Protein AF-A0A6V8KF77-F1 (afdb_monomer_lite)

Radius of gyration: 22.3 Å; chains: 1; bounding box: 46×72×79 Å

Secondary structure (DSSP, 8-state):
-PPPPPP-PPPPPP---------EEETTT-BBEEEEEETTEEEEEEHHHHTT---SS---EEEGGG-SS-B---TTT--S-EEEEEEEEEEEEEEEEEEEEEE-HHHHHH-GGGPPEEEEEEEEEEEEEEEEEEEEEHHHHHHHHTT-HHHHHHHHHHTS-TTTSSTHHHHHHHHHHHHHHHHHHHHPPSS-EEP-SS-TT-B-SS-TTSPPPPPP-

pLDDT: mean 76.22, std 17.7, range [26.84, 97.31]

Organism: NCBI:txid1076126

Structure (mmCIF, N/CA/C/O backbone):
data_AF-A0A6V8KF77-F1
#
_entry.id   AF-A0A6V8KF77-F1
#
loop_
_atom_site.group_PDB
_atom_site.id
_atom_site.type_symbol
_atom_site.label_atom_id
_atom_site.label_alt_id
_atom_site.label_comp_id
_atom_site.label_asym_id
_atom_site.label_entity_id
_atom_site.label_seq_id
_atom_site.pdbx_PDB_ins_code
_atom_site.Cartn_x
_atom_site.Cartn_y
_atom_site.Cartn_z
_atom_site.occupancy
_atom_site.B_iso_or_equiv
_atom_site.auth_seq_id
_atom_site.auth_comp_id
_atom_site.auth_asym_id
_atom_site.auth_atom_id
_atom_site.pdbx_PDB_model_num
ATOM 1 N N . MET A 1 1 ? 24.034 57.741 11.293 1.00 41.84 1 MET A N 1
ATOM 2 C CA . MET A 1 1 ? 24.614 56.612 10.534 1.00 41.84 1 MET A CA 1
ATOM 3 C C . MET A 1 1 ? 23.658 55.440 10.664 1.00 41.84 1 MET A C 1
ATOM 5 O O . MET A 1 1 ? 23.626 54.792 11.700 1.00 41.84 1 MET A O 1
ATOM 9 N N . THR A 1 2 ? 22.796 55.271 9.666 1.00 40.28 2 THR A N 1
ATOM 10 C CA . THR A 1 2 ? 21.623 54.389 9.705 1.00 40.28 2 THR A CA 1
ATOM 11 C C . THR A 1 2 ? 21.943 53.127 8.912 1.00 40.28 2 THR A C 1
ATOM 13 O O . THR A 1 2 ? 22.304 53.209 7.741 1.00 40.28 2 THR A O 1
ATOM 16 N N . ARG A 1 3 ? 21.878 51.966 9.565 1.00 38.16 3 ARG A N 1
ATOM 17 C CA . ARG A 1 3 ? 22.101 50.648 8.954 1.00 38.16 3 ARG A CA 1
ATOM 18 C C . ARG A 1 3 ? 20.800 50.201 8.260 1.00 38.16 3 ARG A C 1
ATOM 20 O O . ARG A 1 3 ? 19.752 50.332 8.890 1.00 38.16 3 ARG A O 1
ATOM 27 N N . PRO A 1 4 ? 20.822 49.692 7.015 1.00 39.88 4 PRO A N 1
ATOM 28 C CA . PRO A 1 4 ? 19.607 49.235 6.352 1.00 39.88 4 PRO A CA 1
ATOM 29 C C . PRO A 1 4 ? 19.153 47.877 6.907 1.00 39.88 4 PRO A C 1
ATOM 31 O O . PRO A 1 4 ? 19.962 46.969 7.104 1.00 39.88 4 PRO A O 1
ATOM 34 N N . GLN A 1 5 ? 17.849 47.776 7.171 1.00 37.09 5 GLN A N 1
ATOM 35 C CA . GLN A 1 5 ? 17.129 46.549 7.508 1.00 37.09 5 GLN A CA 1
ATOM 36 C C . GLN A 1 5 ? 17.180 45.581 6.316 1.00 37.09 5 GLN A C 1
ATOM 38 O O . GLN A 1 5 ? 16.903 45.971 5.182 1.00 37.09 5 GLN A O 1
ATOM 43 N N . GLY A 1 6 ? 17.575 44.332 6.574 1.00 34.50 6 GLY A N 1
ATOM 44 C CA . GLY A 1 6 ? 17.477 43.239 5.606 1.00 34.50 6 GLY A CA 1
ATOM 45 C C . GLY A 1 6 ? 16.023 42.778 5.436 1.00 34.50 6 GLY A C 1
ATOM 46 O O . GLY A 1 6 ? 15.213 43.018 6.330 1.00 34.50 6 GLY A O 1
ATOM 47 N N . PRO A 1 7 ? 15.677 42.142 4.305 1.00 38.41 7 PRO A N 1
ATOM 48 C CA . PRO A 1 7 ? 14.313 41.708 4.037 1.00 38.41 7 PRO A CA 1
ATOM 49 C C . PRO A 1 7 ? 13.901 40.555 4.957 1.00 38.41 7 PRO A C 1
ATOM 51 O O . PRO A 1 7 ? 14.608 39.552 5.073 1.00 38.41 7 PRO A O 1
ATOM 54 N N . ASP A 1 8 ? 12.728 40.711 5.567 1.00 32.62 8 ASP A N 1
ATOM 55 C CA . ASP A 1 8 ? 11.995 39.671 6.279 1.00 32.62 8 ASP A CA 1
ATOM 56 C C . ASP A 1 8 ? 11.801 38.450 5.370 1.00 32.62 8 ASP A C 1
ATOM 58 O O . ASP A 1 8 ? 11.096 38.497 4.358 1.00 32.62 8 ASP A O 1
ATOM 62 N N . HIS A 1 9 ? 12.435 37.332 5.727 1.00 30.23 9 HIS A N 1
ATOM 63 C CA . HIS A 1 9 ? 12.080 36.043 5.153 1.00 30.23 9 HIS A CA 1
ATOM 64 C C . HIS A 1 9 ? 10.716 35.612 5.713 1.00 30.23 9 HIS A C 1
ATOM 66 O O . HIS A 1 9 ? 10.539 35.605 6.934 1.00 30.23 9 HIS A O 1
ATOM 72 N N . PRO A 1 10 ? 9.747 35.242 4.854 1.00 34.72 10 PRO A N 1
ATOM 73 C CA . PRO A 1 10 ? 8.435 34.809 5.302 1.00 34.72 10 PRO A CA 1
ATOM 74 C C . PRO A 1 10 ? 8.570 33.545 6.148 1.00 34.72 10 PRO A C 1
ATOM 76 O O . PRO A 1 10 ? 9.181 32.557 5.736 1.00 34.72 10 PRO A O 1
ATOM 79 N N . GLY A 1 11 ? 8.001 33.624 7.350 1.00 26.84 11 GLY A N 1
ATOM 80 C CA . GLY A 1 11 ? 7.977 32.551 8.325 1.00 26.84 11 GLY A CA 1
ATOM 81 C C . GLY A 1 11 ? 7.427 31.256 7.741 1.00 26.84 11 GLY A C 1
ATOM 82 O O . GLY A 1 11 ? 6.418 31.237 7.033 1.00 26.84 11 GLY A O 1
ATOM 83 N N . SER A 1 12 ? 8.115 30.168 8.077 1.00 33.06 12 SER A N 1
ATOM 84 C CA . SER A 1 12 ? 7.638 28.802 7.924 1.00 33.06 12 SER A CA 1
ATOM 85 C C . SER A 1 12 ? 6.207 28.682 8.445 1.00 33.06 12 SER A C 1
ATOM 87 O O . SER A 1 12 ? 5.945 28.908 9.627 1.00 33.06 12 SER A O 1
ATOM 89 N N . ALA A 1 13 ? 5.282 28.315 7.560 1.00 29.45 13 ALA A N 1
ATOM 90 C CA . ALA A 1 13 ? 3.942 27.912 7.953 1.00 29.45 13 ALA A CA 1
ATOM 91 C C . ALA A 1 13 ? 4.023 26.688 8.892 1.00 29.45 13 ALA A C 1
ATOM 93 O O . ALA A 1 13 ? 4.866 25.811 8.672 1.00 29.45 13 ALA A O 1
ATOM 94 N N . PRO A 1 14 ? 3.179 26.608 9.937 1.00 33.28 14 PRO A N 1
ATOM 95 C CA . PRO A 1 14 ? 3.180 25.475 10.849 1.00 33.28 14 PRO A CA 1
ATOM 96 C C . PRO A 1 14 ? 2.759 24.192 10.125 1.00 33.28 14 PRO A C 1
ATOM 98 O O . PRO A 1 14 ? 1.935 24.219 9.208 1.00 33.28 14 PRO A O 1
ATOM 101 N N . ALA A 1 15 ? 3.349 23.079 10.570 1.00 36.56 15 ALA A N 1
ATOM 102 C CA . ALA A 1 15 ? 3.094 21.718 10.119 1.00 36.56 15 ALA A CA 1
ATOM 103 C C . ALA A 1 15 ? 1.594 21.470 9.886 1.00 36.56 15 ALA A C 1
ATOM 105 O O . ALA A 1 15 ? 0.771 21.598 10.796 1.00 36.56 15 ALA A O 1
ATOM 106 N N . GLY A 1 16 ? 1.251 21.164 8.633 1.00 30.45 16 GLY A N 1
ATOM 107 C CA . GLY A 1 16 ? -0.113 20.876 8.215 1.00 30.45 16 GLY A CA 1
ATOM 108 C C . GLY A 1 16 ? -0.696 19.707 9.004 1.00 30.45 16 GLY A C 1
ATOM 109 O O . GLY A 1 16 ? -0.001 18.739 9.305 1.00 30.45 16 GLY A O 1
ATOM 110 N N . ARG A 1 17 ? -1.988 19.813 9.332 1.00 28.58 17 ARG A N 1
ATOM 111 C CA . ARG A 1 17 ? -2.790 18.713 9.881 1.00 28.58 17 ARG A CA 1
ATOM 112 C C . ARG A 1 17 ? -2.524 17.413 9.108 1.00 28.58 17 ARG A C 1
ATOM 114 O O . ARG A 1 17 ? -2.462 17.481 7.878 1.00 28.58 17 ARG A O 1
ATOM 121 N N . PRO A 1 18 ? -2.486 16.254 9.788 1.00 33.53 18 PRO A N 1
ATOM 122 C CA . PRO A 1 18 ? -2.440 14.964 9.115 1.00 33.53 18 PRO A CA 1
ATOM 123 C C . PRO A 1 18 ? -3.644 14.864 8.177 1.00 33.53 18 PRO A C 1
ATOM 125 O O . PRO A 1 18 ? -4.796 14.874 8.621 1.00 33.53 18 PRO A O 1
ATOM 128 N N . SER A 1 19 ? -3.404 14.874 6.862 1.00 35.97 19 SER A N 1
ATOM 129 C CA . SER A 1 19 ? -4.486 14.688 5.903 1.00 35.97 19 SER A CA 1
ATOM 130 C C . SER A 1 19 ? -4.884 13.219 5.972 1.00 35.97 19 SER A C 1
ATOM 132 O O . SER A 1 19 ? -4.047 12.365 5.659 1.00 35.97 19 SER A O 1
ATOM 134 N N . PRO A 1 20 ? -6.120 12.873 6.372 1.00 42.62 20 PRO A N 1
ATOM 135 C CA . PRO A 1 20 ? -6.551 11.494 6.267 1.00 42.62 20 PRO A CA 1
ATOM 136 C C . PRO A 1 20 ? -6.410 11.095 4.801 1.00 42.62 20 PRO A C 1
ATOM 138 O O . PRO A 1 20 ? -6.901 11.797 3.915 1.00 42.62 20 PRO A O 1
ATOM 141 N N . LYS A 1 21 ? -5.721 9.978 4.546 1.00 55.66 21 LYS A N 1
ATOM 142 C CA . LYS A 1 21 ? -5.768 9.289 3.257 1.00 55.66 21 LYS A CA 1
ATOM 143 C C . LYS A 1 21 ? -7.246 9.213 2.886 1.00 55.66 21 LYS A C 1
ATOM 145 O O . LYS A 1 21 ? -7.998 8.489 3.538 1.00 55.66 21 LYS A O 1
ATOM 150 N N . ILE A 1 22 ? -7.691 9.992 1.899 1.00 55.53 22 ILE A N 1
ATOM 151 C CA . ILE A 1 22 ? -9.006 9.761 1.310 1.00 55.53 22 ILE A CA 1
ATOM 152 C C . ILE A 1 22 ? -8.830 8.446 0.564 1.00 55.53 22 ILE A C 1
ATOM 154 O O . ILE A 1 22 ? -8.313 8.407 -0.553 1.00 55.53 22 ILE A O 1
ATOM 158 N N . VAL A 1 23 ? -9.134 7.346 1.253 1.00 73.44 23 VAL A N 1
ATOM 159 C CA . VAL A 1 23 ? -9.066 6.015 0.671 1.00 73.44 23 VAL A CA 1
ATOM 160 C C . VAL A 1 23 ? -10.250 5.932 -0.276 1.00 73.44 23 VAL A C 1
ATOM 162 O O . VAL A 1 23 ? -11.400 5.826 0.149 1.00 73.44 23 VAL A O 1
ATOM 165 N N . PHE A 1 24 ? -9.964 6.067 -1.567 1.00 86.75 24 PHE A N 1
ATOM 166 C CA . PHE A 1 24 ? -10.953 5.814 -2.596 1.00 86.75 24 PHE A CA 1
ATOM 167 C C . PHE A 1 24 ? -11.067 4.310 -2.802 1.00 86.75 24 PHE A C 1
ATOM 169 O O . PHE A 1 24 ? -10.063 3.611 -2.935 1.00 86.75 24 PHE A O 1
ATOM 176 N N . PHE A 1 25 ? -12.296 3.832 -2.862 1.00 89.69 25 PHE A N 1
ATOM 177 C CA . PHE A 1 25 ? -12.641 2.462 -3.190 1.00 89.69 25 PHE A CA 1
ATOM 178 C C . PHE A 1 25 ? -13.324 2.410 -4.546 1.00 89.69 25 PHE A C 1
ATOM 180 O O . PHE A 1 25 ? -13.873 3.399 -5.027 1.00 89.69 25 PHE A O 1
ATOM 187 N N . CYS A 1 26 ? -13.284 1.254 -5.193 1.00 92.56 26 CYS A N 1
ATOM 188 C CA . CYS A 1 26 ? -14.025 1.051 -6.421 1.00 92.56 26 CYS A CA 1
ATOM 189 C C . CYS A 1 26 ? -15.479 0.712 -6.109 1.00 92.56 26 CYS A C 1
ATOM 191 O O . CYS A 1 26 ? -15.733 -0.310 -5.483 1.00 92.56 26 CYS A O 1
ATOM 193 N N . ARG A 1 27 ? -16.434 1.494 -6.616 1.00 94.88 27 ARG A N 1
ATOM 194 C CA . ARG A 1 27 ? -17.872 1.233 -6.442 1.00 94.88 27 ARG A CA 1
ATOM 195 C C . ARG A 1 27 ? -18.287 -0.178 -6.880 1.00 94.88 27 ARG A C 1
ATOM 197 O O . ARG A 1 27 ? -19.194 -0.748 -6.293 1.00 94.88 27 ARG A O 1
ATOM 204 N N . THR A 1 28 ? -17.630 -0.740 -7.897 1.00 93.56 28 THR A N 1
ATOM 205 C CA . THR A 1 28 ? -18.000 -2.042 -8.474 1.00 93.56 28 THR A CA 1
ATOM 206 C C . THR A 1 28 ? -17.507 -3.229 -7.646 1.00 93.56 28 THR A C 1
ATOM 208 O O . THR A 1 28 ? -18.301 -4.084 -7.278 1.00 93.56 28 THR A O 1
ATOM 211 N N . CYS A 1 29 ? -16.204 -3.312 -7.353 1.00 91.06 29 CYS A N 1
ATOM 212 C CA . CYS A 1 29 ? -15.624 -4.465 -6.641 1.00 91.06 29 CYS A CA 1
ATOM 213 C C . CYS A 1 29 ? -15.302 -4.198 -5.173 1.00 91.06 29 CYS A C 1
ATOM 215 O O . CYS A 1 29 ? -14.801 -5.083 -4.484 1.00 91.06 29 CYS A O 1
ATOM 217 N N . ARG A 1 30 ? -15.552 -2.974 -4.708 1.00 90.62 30 ARG A N 1
ATOM 218 C CA . ARG A 1 30 ? -15.355 -2.528 -3.330 1.00 90.62 30 ARG A CA 1
ATOM 219 C C . ARG A 1 30 ? -13.930 -2.611 -2.811 1.00 90.62 30 ARG A C 1
ATOM 221 O O . ARG A 1 30 ? -13.725 -2.523 -1.611 1.00 90.62 30 ARG A O 1
ATOM 228 N N . ARG A 1 31 ? -12.939 -2.745 -3.694 1.00 87.31 31 ARG A N 1
ATOM 229 C CA . ARG A 1 31 ? -11.514 -2.759 -3.335 1.00 87.31 31 ARG A CA 1
ATOM 230 C C . ARG A 1 31 ? -10.922 -1.360 -3.311 1.00 87.31 31 ARG A C 1
ATOM 232 O O . ARG A 1 31 ? -11.332 -0.502 -4.098 1.00 87.31 31 ARG A O 1
ATOM 239 N N . ALA A 1 32 ? -9.928 -1.157 -2.453 1.00 84.56 32 ALA A N 1
ATOM 240 C CA . ALA A 1 32 ? -9.158 0.079 -2.411 1.00 84.56 32 ALA A CA 1
ATOM 241 C C . ALA A 1 32 ? -8.492 0.365 -3.770 1.00 84.56 32 ALA A C 1
ATOM 243 O O . ALA A 1 32 ? -7.980 -0.531 -4.451 1.00 84.56 32 ALA A O 1
ATOM 244 N N . LEU A 1 33 ? -8.504 1.633 -4.169 1.00 85.75 33 LEU A N 1
ATOM 245 C CA . LEU A 1 33 ? -7.897 2.114 -5.399 1.00 85.75 33 LEU A CA 1
ATOM 246 C C . LEU A 1 33 ? -6.594 2.846 -5.102 1.00 85.75 33 LEU A C 1
ATOM 248 O O . LEU A 1 33 ? -6.495 3.654 -4.181 1.00 85.75 33 LEU A O 1
ATOM 252 N N . THR A 1 34 ? -5.602 2.610 -5.951 1.00 79.69 34 THR A N 1
ATOM 253 C CA . THR A 1 34 ? -4.326 3.313 -5.896 1.00 79.69 34 THR A CA 1
ATOM 254 C C . THR A 1 34 ? -4.382 4.545 -6.807 1.00 79.69 34 THR A C 1
ATOM 256 O O . THR A 1 34 ? -4.656 4.404 -8.010 1.00 79.69 34 THR A O 1
ATOM 259 N N . PRO A 1 35 ? -4.126 5.756 -6.278 1.00 78.38 35 PRO A N 1
ATOM 260 C CA . PRO A 1 35 ? -3.985 6.946 -7.102 1.00 78.38 35 PRO A CA 1
ATOM 261 C C . PRO A 1 35 ? -2.709 6.858 -7.948 1.00 78.38 35 PRO A C 1
ATOM 263 O O . PRO A 1 35 ? -1.663 6.401 -7.493 1.00 78.38 35 PRO A O 1
ATOM 266 N N . HIS A 1 36 ? -2.781 7.313 -9.193 1.00 73.06 36 HIS A N 1
ATOM 267 C CA . HIS A 1 36 ? -1.634 7.447 -10.086 1.00 73.06 36 HIS A CA 1
ATOM 268 C C . HIS A 1 36 ? -1.843 8.639 -11.026 1.00 73.06 36 HIS A C 1
ATOM 270 O O . HIS A 1 36 ? -2.976 9.028 -11.308 1.00 73.06 36 HIS A O 1
ATOM 276 N N . LEU A 1 37 ? -0.756 9.223 -11.531 1.00 68.44 37 LEU A N 1
ATOM 277 C CA . LEU A 1 37 ? -0.842 10.236 -12.583 1.00 68.44 37 LEU A CA 1
ATOM 278 C C . LEU A 1 37 ? -0.887 9.562 -13.952 1.00 68.44 37 LEU A C 1
ATOM 280 O O . LEU A 1 37 ? -0.017 8.764 -14.297 1.00 68.44 37 LEU A O 1
ATOM 284 N N . HIS A 1 38 ? -1.876 9.931 -14.757 1.00 69.69 38 HIS A N 1
ATOM 285 C CA . HIS A 1 38 ? -1.971 9.554 -16.159 1.00 69.69 38 HIS A CA 1
ATOM 286 C C . HIS A 1 38 ? -2.126 10.816 -17.007 1.00 69.69 38 HIS A C 1
ATOM 288 O O . HIS A 1 38 ? -3.124 11.526 -16.892 1.00 69.69 38 HIS A O 1
ATOM 294 N N . LYS A 1 39 ? -1.130 11.112 -17.856 1.00 76.25 39 LYS A N 1
ATOM 295 C CA . LYS A 1 39 ? -1.105 12.312 -18.720 1.00 76.25 39 LYS A CA 1
ATOM 296 C C . LYS A 1 39 ? -1.357 13.617 -17.938 1.00 76.25 39 LYS A C 1
ATOM 298 O O . LYS A 1 39 ? -2.176 14.440 -18.336 1.00 76.25 39 LYS A O 1
ATOM 303 N N . GLY A 1 40 ? -0.702 13.763 -16.783 1.00 71.56 40 GLY A N 1
ATOM 304 C CA . GLY A 1 40 ? -0.830 14.938 -15.910 1.00 71.56 40 GLY A CA 1
ATOM 305 C C . GLY A 1 40 ? -2.139 15.026 -15.115 1.00 71.56 40 GLY A C 1
ATOM 306 O O . GLY A 1 40 ? -2.354 16.014 -14.424 1.00 71.56 40 GLY A O 1
ATOM 307 N N . ARG A 1 41 ? -3.015 14.015 -15.186 1.00 75.25 41 ARG A N 1
ATOM 308 C CA . ARG A 1 41 ? -4.277 13.969 -14.433 1.00 75.25 41 ARG A CA 1
ATOM 309 C C . ARG A 1 41 ? -4.242 12.873 -13.378 1.00 75.25 41 ARG A C 1
ATOM 311 O O . ARG A 1 41 ? -3.728 11.785 -13.639 1.00 75.25 41 ARG A O 1
ATOM 318 N N . LEU A 1 42 ? -4.813 13.152 -12.206 1.00 77.50 42 LEU A N 1
ATOM 319 C CA . LEU A 1 42 ? -5.031 12.144 -11.172 1.00 77.5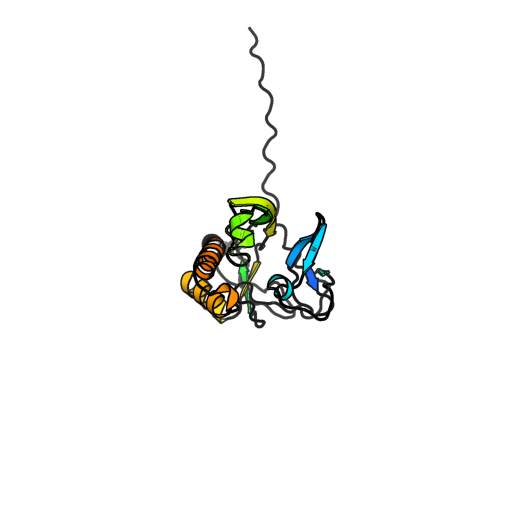0 42 LEU A CA 1
ATOM 320 C C . LEU A 1 42 ? -6.045 11.111 -11.679 1.00 77.50 42 LEU A C 1
ATOM 322 O O . LEU A 1 42 ? -7.140 11.459 -12.118 1.00 77.50 42 LEU A O 1
ATOM 326 N N . ALA A 1 43 ? -5.662 9.843 -11.634 1.00 83.31 43 ALA A N 1
ATOM 327 C CA . ALA A 1 43 ? -6.480 8.705 -12.013 1.00 83.31 43 ALA A CA 1
ATOM 328 C C . ALA A 1 43 ? -6.354 7.602 -10.955 1.00 83.31 43 ALA A C 1
ATOM 330 O O . ALA A 1 43 ? -5.410 7.569 -10.168 1.00 83.31 43 ALA A O 1
ATOM 331 N N . TYR A 1 44 ? -7.294 6.663 -10.958 1.00 85.94 44 TYR A N 1
ATOM 332 C CA . TYR A 1 44 ? -7.366 5.584 -9.975 1.00 85.94 44 TYR A CA 1
ATOM 333 C C . TYR A 1 44 ? -7.334 4.234 -10.683 1.00 85.94 44 TYR A C 1
ATOM 335 O O . TYR A 1 44 ? -7.972 4.076 -11.725 1.00 85.94 44 TYR A O 1
ATOM 343 N N . ARG A 1 45 ? -6.578 3.277 -10.142 1.00 86.25 45 ARG A N 1
ATOM 344 C CA . ARG A 1 45 ? -6.496 1.897 -10.648 1.00 86.25 45 ARG A CA 1
ATOM 345 C C . ARG A 1 45 ? -6.513 0.901 -9.506 1.00 86.25 45 ARG A C 1
ATOM 347 O O . ARG A 1 45 ? -6.130 1.230 -8.386 1.00 86.25 45 ARG A O 1
ATOM 354 N N . HIS A 1 46 ? -6.919 -0.326 -9.803 1.00 84.88 46 HIS A N 1
ATOM 355 C CA . HIS A 1 46 ? -6.795 -1.416 -8.846 1.00 84.88 46 HIS A CA 1
ATOM 356 C C . HIS A 1 46 ? -5.323 -1.803 -8.688 1.00 84.88 46 HIS A C 1
ATOM 358 O O . HIS A 1 46 ? -4.563 -1.816 -9.663 1.00 84.88 46 HIS A O 1
ATOM 364 N N . ALA A 1 47 ? -4.925 -2.203 -7.480 1.00 78.62 47 ALA A N 1
ATOM 365 C CA . ALA A 1 47 ? -3.563 -2.664 -7.216 1.00 78.62 47 ALA A CA 1
ATOM 366 C C . ALA A 1 47 ? -3.148 -3.810 -8.163 1.00 78.62 47 ALA A C 1
ATOM 368 O O . ALA A 1 47 ? -2.025 -3.840 -8.667 1.00 78.62 47 ALA A O 1
ATOM 369 N N . VAL A 1 48 ? -4.073 -4.722 -8.493 1.00 77.19 48 VAL A N 1
ATOM 370 C CA . VAL A 1 48 ? -3.830 -5.808 -9.459 1.00 77.19 48 VAL A CA 1
ATOM 371 C C . VAL A 1 48 ? -3.498 -5.304 -10.869 1.00 77.19 48 VAL A C 1
ATOM 373 O O . VAL A 1 48 ? -2.625 -5.869 -11.526 1.00 77.19 48 VAL A O 1
ATOM 376 N N . GLU A 1 49 ? -4.109 -4.209 -11.320 1.00 79.69 49 GLU A N 1
ATOM 377 C CA . GLU A 1 49 ? -3.825 -3.618 -12.629 1.00 79.69 49 GLU A CA 1
ATOM 378 C C . GLU A 1 49 ? -2.441 -2.963 -12.675 1.00 79.69 49 GLU A C 1
ATOM 380 O O . GLU A 1 49 ? -1.734 -3.061 -13.679 1.00 79.69 49 GLU A O 1
ATOM 385 N N . LEU A 1 50 ? -2.026 -2.319 -11.579 1.00 71.50 50 LEU A N 1
ATOM 386 C CA . LEU A 1 50 ? -0.667 -1.783 -11.434 1.00 71.50 50 LEU A CA 1
ATOM 387 C C . LEU A 1 50 ? 0.377 -2.900 -11.408 1.00 71.50 50 LEU A C 1
ATOM 389 O O . LEU A 1 50 ? 1.478 -2.747 -11.935 1.00 71.50 50 LEU A O 1
ATOM 393 N N . ARG A 1 51 ? -0.000 -4.060 -10.870 1.00 68.44 51 ARG A N 1
ATOM 394 C CA . ARG A 1 51 ? 0.798 -5.283 -10.915 1.00 68.44 51 ARG A CA 1
ATOM 395 C C . ARG A 1 51 ? 0.767 -5.975 -12.272 1.00 68.44 51 ARG A C 1
ATOM 397 O O . ARG A 1 51 ? 1.391 -7.024 -12.378 1.00 68.44 51 ARG A O 1
ATOM 404 N N . GLY A 1 52 ? 0.101 -5.427 -13.291 1.00 68.62 52 GLY A N 1
ATOM 405 C CA . GLY A 1 52 ? 0.036 -5.969 -14.651 1.00 68.62 52 GLY A CA 1
ATOM 406 C C . GLY A 1 52 ? -0.935 -7.137 -14.828 1.00 68.62 52 GLY A C 1
ATOM 407 O O . GLY A 1 52 ? -0.739 -7.930 -15.746 1.00 68.62 52 GLY A O 1
ATOM 408 N N . GLY A 1 53 ? -1.903 -7.288 -13.924 1.00 75.19 53 GLY A N 1
ATOM 409 C CA . GLY A 1 53 ? -3.098 -8.096 -14.150 1.00 75.19 53 GLY A CA 1
ATOM 410 C C . GLY A 1 53 ? -4.210 -7.278 -14.809 1.00 75.19 53 GLY A C 1
ATOM 411 O O . GLY A 1 53 ? -4.018 -6.114 -15.166 1.00 75.19 53 GLY A O 1
ATOM 412 N N . THR A 1 54 ? -5.380 -7.891 -14.949 1.00 85.12 54 THR A N 1
ATOM 413 C CA . THR A 1 54 ? -6.581 -7.264 -15.510 1.00 85.12 54 THR A CA 1
ATOM 414 C C . THR A 1 54 ? -7.737 -7.336 -14.522 1.00 85.12 54 THR A C 1
ATOM 416 O O . THR A 1 54 ? -7.796 -8.227 -13.676 1.00 85.12 54 THR A O 1
ATOM 419 N N . VAL A 1 55 ? -8.650 -6.379 -14.642 1.00 87.81 55 VAL A N 1
ATOM 420 C CA . VAL A 1 55 ? -9.953 -6.363 -13.972 1.00 87.81 55 VAL A CA 1
ATOM 421 C C . VAL A 1 55 ? -10.998 -6.193 -15.071 1.00 87.81 55 VAL A C 1
ATOM 423 O O . VAL A 1 55 ? -10.735 -5.535 -16.077 1.00 87.81 55 VAL A O 1
ATOM 426 N N . ASP A 1 56 ? -12.148 -6.829 -14.912 1.00 92.56 56 ASP A N 1
ATOM 427 C CA . ASP A 1 56 ? -13.259 -6.859 -15.872 1.00 92.56 56 ASP A CA 1
ATOM 428 C C . ASP A 1 56 ? -14.102 -5.574 -15.881 1.00 92.56 56 ASP A C 1
ATOM 430 O O . ASP A 1 56 ? -14.998 -5.411 -16.707 1.00 92.56 56 ASP A O 1
ATOM 434 N N . HIS A 1 57 ? -13.787 -4.625 -15.004 1.00 91.81 57 HIS A N 1
ATOM 435 C CA . HIS A 1 57 ? -14.443 -3.332 -14.934 1.00 91.81 57 HIS A CA 1
ATOM 436 C C . HIS A 1 57 ? -13.437 -2.190 -14.779 1.00 91.81 57 HIS A C 1
ATOM 438 O O . HIS A 1 57 ? -12.310 -2.338 -14.300 1.00 91.81 57 HIS A O 1
ATOM 444 N N . ARG A 1 58 ? -13.885 -0.990 -15.150 1.00 91.88 58 ARG A N 1
ATOM 445 C CA . ARG A 1 58 ? -13.145 0.250 -14.910 1.00 91.88 58 ARG A CA 1
ATOM 446 C C . ARG A 1 58 ? -13.180 0.609 -13.421 1.00 91.88 58 ARG A C 1
ATOM 448 O O . ARG A 1 58 ? -14.164 0.341 -12.734 1.00 91.88 58 ARG A O 1
ATOM 455 N N . ALA A 1 59 ? -12.127 1.256 -12.928 1.00 92.50 59 ALA A N 1
ATOM 456 C CA . ALA A 1 59 ? -12.134 1.863 -11.602 1.00 92.50 59 ALA A CA 1
ATOM 457 C C . ALA A 1 59 ? -13.160 3.011 -11.525 1.00 92.50 59 ALA A C 1
ATOM 459 O O . ALA A 1 59 ? -13.091 3.964 -12.306 1.00 92.50 59 ALA A O 1
ATOM 460 N N . LEU A 1 60 ? -14.088 2.919 -10.570 1.00 94.00 60 LEU A N 1
ATOM 461 C CA . LEU A 1 60 ? -15.084 3.944 -10.250 1.00 94.00 60 LEU A CA 1
ATOM 462 C C . LEU A 1 60 ? -14.846 4.427 -8.810 1.00 94.00 60 LEU A C 1
ATOM 464 O O . LEU A 1 60 ? -15.384 3.815 -7.888 1.00 94.00 60 LEU A O 1
ATOM 468 N N . PRO A 1 61 ? -13.991 5.445 -8.599 1.00 92.12 61 PRO A N 1
ATOM 469 C CA . PRO A 1 61 ? -13.587 5.865 -7.263 1.00 92.12 61 PRO A CA 1
ATOM 470 C C . PRO A 1 61 ? -14.754 6.476 -6.484 1.00 92.12 61 PRO A C 1
ATOM 472 O O . PRO A 1 61 ? -15.414 7.393 -6.967 1.00 92.12 61 PRO A O 1
ATOM 475 N N . VAL A 1 62 ? -14.962 5.991 -5.264 1.00 92.50 62 VAL A N 1
ATOM 476 C CA . VAL A 1 62 ? -15.862 6.552 -4.250 1.00 92.50 62 VAL A CA 1
ATOM 477 C C . VAL A 1 62 ? -15.137 6.659 -2.908 1.00 92.50 62 VAL A C 1
ATOM 479 O O . VAL A 1 62 ? -14.260 5.834 -2.640 1.00 92.50 62 VAL A O 1
ATOM 482 N N . PRO A 1 63 ? -15.451 7.649 -2.060 1.00 88.50 63 PRO A N 1
ATOM 483 C CA . PRO A 1 63 ? -14.961 7.679 -0.685 1.00 88.50 63 PRO A CA 1
ATOM 484 C C . PRO A 1 63 ? -15.377 6.422 0.091 1.00 88.50 63 PRO A C 1
ATOM 486 O O . PRO A 1 63 ? -16.465 5.895 -0.120 1.00 88.50 63 PRO A O 1
ATOM 489 N N . VAL A 1 64 ? -14.547 5.976 1.041 1.00 83.56 64 VAL A N 1
ATOM 490 C CA . VAL A 1 64 ? -14.872 4.830 1.919 1.00 83.56 64 VAL A CA 1
ATOM 491 C C . VAL A 1 64 ? -16.187 5.002 2.690 1.00 83.56 64 VAL A C 1
ATOM 493 O O . VAL A 1 64 ? -16.858 4.024 2.977 1.00 83.56 64 VAL A O 1
ATOM 496 N N . ALA A 1 65 ? -16.588 6.239 2.993 1.00 83.19 65 ALA A N 1
ATOM 497 C CA . ALA A 1 65 ? -17.849 6.520 3.681 1.00 83.19 65 ALA A CA 1
ATOM 498 C C . ALA A 1 65 ? -19.096 6.226 2.823 1.00 83.19 65 ALA A C 1
ATOM 500 O O . ALA A 1 65 ? -20.196 6.161 3.357 1.00 83.19 65 ALA A O 1
ATOM 501 N N . GLU A 1 66 ? -18.933 6.070 1.506 1.00 88.69 66 GLU A N 1
ATOM 502 C CA . GLU A 1 66 ? -20.013 5.789 0.552 1.00 88.69 66 GLU A CA 1
ATOM 503 C C . GLU A 1 66 ? -20.020 4.325 0.082 1.00 88.69 66 GLU A C 1
ATOM 505 O O . GLU A 1 66 ? -20.696 4.003 -0.898 1.00 88.69 66 GLU A O 1
ATOM 510 N N . ILE A 1 67 ? -19.225 3.446 0.706 1.00 86.69 67 ILE A N 1
ATOM 511 C CA . ILE A 1 67 ? -19.123 2.048 0.295 1.00 86.69 67 ILE A CA 1
ATOM 512 C C . ILE A 1 67 ? -19.529 1.096 1.412 1.00 86.69 67 ILE A C 1
ATOM 514 O O . ILE A 1 67 ? -18.979 1.125 2.511 1.00 86.69 67 ILE A O 1
ATOM 518 N N . ASP A 1 68 ? -20.467 0.214 1.092 1.00 84.81 68 ASP A N 1
ATOM 519 C CA . ASP A 1 68 ? -20.910 -0.828 2.007 1.00 84.81 68 ASP A CA 1
ATOM 520 C C . ASP A 1 68 ? -19.938 -2.011 1.972 1.00 84.81 68 ASP A C 1
ATOM 522 O O . ASP A 1 68 ? -19.656 -2.559 0.901 1.00 84.81 68 ASP A O 1
ATOM 526 N N . ASP A 1 69 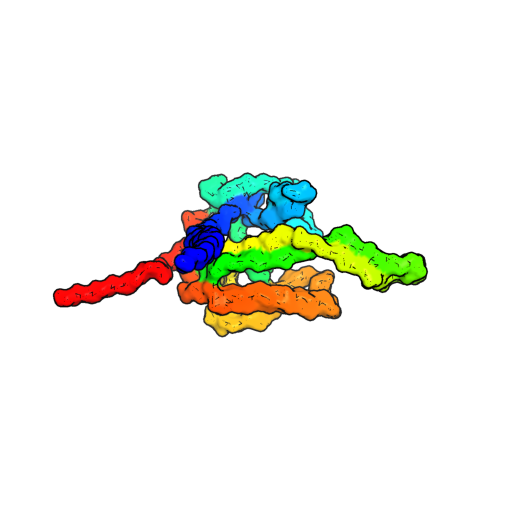? -19.451 -2.428 3.143 1.00 81.06 69 ASP A N 1
ATOM 527 C CA . ASP A 1 69 ? -18.531 -3.566 3.316 1.00 81.06 69 ASP A CA 1
ATOM 528 C C . ASP A 1 69 ? -17.298 -3.482 2.369 1.00 81.06 69 ASP A C 1
ATOM 530 O O . ASP A 1 69 ? -17.145 -4.255 1.414 1.00 81.06 69 ASP A O 1
ATOM 534 N N . PRO A 1 70 ? -16.423 -2.474 2.572 1.00 84.81 70 PRO A N 1
ATOM 535 C CA . PRO A 1 70 ? -15.186 -2.312 1.809 1.00 84.81 70 PRO A CA 1
ATOM 536 C C . PRO A 1 70 ? -14.267 -3.534 1.915 1.00 84.81 70 PRO A C 1
ATOM 538 O O . PRO A 1 70 ? -13.962 -4.033 2.996 1.00 84.81 70 PRO A O 1
ATOM 541 N N . VAL A 1 71 ? -13.724 -3.950 0.772 1.00 84.19 71 VAL A N 1
ATOM 542 C CA . VAL A 1 71 ? -12.731 -5.020 0.674 1.00 84.19 71 VAL A CA 1
ATOM 543 C C . VAL A 1 71 ? -11.337 -4.426 0.824 1.00 84.19 71 VAL A C 1
ATOM 545 O O . VAL A 1 71 ? -10.805 -3.777 -0.084 1.00 84.19 71 VAL A O 1
ATOM 548 N N . PHE A 1 72 ? -10.732 -4.681 1.976 1.00 82.19 72 PHE A N 1
ATOM 549 C CA . PHE A 1 72 ? -9.346 -4.335 2.251 1.00 82.19 72 PHE A CA 1
ATOM 550 C C . PHE A 1 72 ? -8.401 -5.456 1.819 1.00 82.19 72 PHE A C 1
ATOM 552 O O . PHE A 1 72 ? -8.696 -6.643 1.934 1.00 82.19 72 PHE A O 1
ATOM 559 N N . GLU A 1 73 ? -7.244 -5.058 1.301 1.00 85.56 73 GLU A N 1
ATOM 560 C CA . GLU A 1 73 ? -6.129 -5.953 1.015 1.00 85.56 73 GLU A CA 1
ATOM 561 C C . GLU A 1 73 ? -4.968 -5.567 1.924 1.00 85.56 73 GLU A C 1
ATOM 563 O O . GLU A 1 73 ? -4.789 -4.399 2.266 1.00 85.56 73 GLU A O 1
ATOM 568 N N . CYS A 1 74 ? -4.166 -6.552 2.312 1.00 87.31 74 CYS A N 1
ATOM 569 C CA . CYS A 1 74 ? -2.989 -6.314 3.129 1.00 87.31 74 CYS A CA 1
ATOM 570 C C . CYS A 1 74 ? -2.016 -5.421 2.350 1.00 87.31 74 CYS A C 1
ATOM 572 O O . CYS A 1 74 ? -1.577 -5.793 1.259 1.00 87.31 74 CYS A O 1
ATOM 574 N N . ASP A 1 75 ? -1.626 -4.280 2.916 1.00 86.12 75 ASP A N 1
ATOM 575 C CA . ASP A 1 75 ? -0.705 -3.331 2.275 1.00 86.12 75 ASP A CA 1
ATOM 576 C C . ASP A 1 75 ? 0.694 -3.942 2.053 1.00 86.12 75 ASP A C 1
ATOM 578 O O . ASP A 1 75 ? 1.498 -3.435 1.271 1.00 86.12 75 ASP A O 1
ATOM 582 N N . PHE A 1 76 ? 0.976 -5.076 2.701 1.00 88.69 76 PHE A N 1
ATOM 583 C CA . PHE A 1 76 ? 2.239 -5.797 2.600 1.00 88.69 76 PHE A CA 1
ATOM 584 C C . PHE A 1 76 ? 2.187 -6.902 1.542 1.00 88.69 76 PHE A C 1
ATOM 586 O O . PHE A 1 76 ? 2.892 -6.852 0.538 1.00 88.69 76 PHE A O 1
ATOM 593 N N . CYS A 1 77 ? 1.351 -7.921 1.755 1.00 86.88 77 CYS A N 1
ATOM 594 C CA . CYS A 1 77 ? 1.299 -9.108 0.891 1.00 86.88 77 CYS A CA 1
ATOM 595 C C . CYS A 1 77 ? 0.059 -9.181 -0.008 1.00 86.88 77 CYS A C 1
ATOM 597 O O . CYS A 1 77 ? -0.069 -10.121 -0.788 1.00 86.88 77 CYS A O 1
ATOM 599 N N . SER A 1 78 ? -0.855 -8.215 0.103 1.00 85.12 78 SER A N 1
ATOM 600 C CA . SER A 1 78 ? -2.113 -8.144 -0.654 1.00 85.12 78 SER A CA 1
ATOM 601 C C . SER A 1 78 ? -3.057 -9.328 -0.460 1.00 85.12 78 SER A C 1
ATOM 603 O O . SER A 1 78 ? -3.925 -9.576 -1.293 1.00 85.12 78 SER A O 1
ATOM 605 N N . ALA A 1 79 ? -2.909 -10.048 0.655 1.00 85.50 79 ALA A N 1
ATOM 606 C CA . ALA A 1 79 ? -3.907 -11.007 1.099 1.00 85.50 79 ALA A CA 1
ATOM 607 C C . ALA A 1 79 ? -5.247 -10.288 1.384 1.00 85.50 79 ALA A C 1
ATOM 609 O O . ALA A 1 79 ? -5.221 -9.172 1.911 1.00 85.50 79 ALA A O 1
ATOM 610 N N . PRO A 1 80 ? -6.398 -10.892 1.037 1.00 82.06 80 PRO A N 1
ATOM 611 C CA . PRO A 1 80 ? -7.717 -10.262 1.155 1.00 82.06 80 PRO A CA 1
ATOM 612 C C . PRO A 1 80 ? -8.292 -10.274 2.583 1.00 82.06 80 PRO A C 1
ATOM 614 O O . PRO A 1 80 ? -9.375 -9.753 2.816 1.00 82.06 80 PRO A O 1
ATOM 617 N N . ASP A 1 81 ? -7.611 -10.906 3.538 1.00 84.38 81 ASP A N 1
ATOM 618 C CA . ASP A 1 81 ? -8.063 -11.141 4.911 1.00 84.38 81 ASP A CA 1
ATOM 619 C C . ASP A 1 81 ? -7.382 -10.192 5.909 1.00 84.38 81 ASP A C 1
ATOM 621 O O . ASP A 1 81 ? -6.832 -10.600 6.936 1.00 84.38 81 ASP A O 1
ATOM 625 N N . THR A 1 82 ? -7.381 -8.897 5.607 1.00 88.81 82 THR A N 1
ATOM 626 C CA . THR A 1 82 ? -6.874 -7.886 6.542 1.00 88.81 82 THR A CA 1
ATOM 627 C C . THR A 1 82 ? -7.703 -7.836 7.809 1.00 88.81 82 THR A C 1
ATOM 629 O O . THR A 1 82 ? -8.928 -7.751 7.760 1.00 88.81 82 THR A O 1
ATOM 632 N N . ARG A 1 83 ? -7.015 -7.838 8.948 1.00 91.88 83 ARG A N 1
ATOM 633 C CA . ARG A 1 83 ? -7.634 -7.822 10.279 1.00 91.88 83 ARG A CA 1
ATOM 634 C C . ARG A 1 83 ? -7.187 -6.642 11.117 1.00 91.88 83 ARG A C 1
ATOM 636 O O . ARG A 1 83 ? -7.900 -6.239 12.031 1.00 91.88 83 ARG A O 1
ATOM 643 N N . TRP A 1 84 ? -6.020 -6.099 10.799 1.00 93.81 84 TRP A N 1
ATOM 644 C CA . TRP A 1 84 ? -5.337 -5.127 11.629 1.00 93.81 84 TRP A CA 1
ATOM 645 C C . TRP A 1 84 ? -5.020 -3.880 10.827 1.00 93.81 84 TRP A C 1
ATOM 647 O O . TRP A 1 84 ? -4.711 -3.965 9.641 1.00 93.81 84 TRP A O 1
ATOM 657 N N . VAL A 1 85 ? -5.067 -2.731 11.485 1.00 91.06 85 VAL A N 1
ATOM 658 C CA . VAL A 1 85 ? -4.544 -1.472 10.970 1.00 91.06 85 VAL A CA 1
ATOM 659 C C . VAL A 1 85 ? -3.467 -0.966 11.916 1.00 91.06 85 VAL A C 1
ATOM 661 O O . VAL A 1 85 ? -3.645 -0.942 13.131 1.00 91.06 85 VAL A O 1
ATOM 664 N N . TYR A 1 86 ? -2.350 -0.549 11.348 1.00 90.94 86 TYR A N 1
ATOM 665 C CA . TYR A 1 86 ? -1.257 0.099 12.052 1.00 90.94 86 TYR A CA 1
ATOM 666 C C . TYR A 1 86 ? -1.227 1.580 11.705 1.00 90.94 86 TYR A C 1
ATOM 668 O O . TYR A 1 86 ? -1.653 1.970 10.614 1.00 90.94 86 TYR A O 1
ATOM 676 N N . ARG A 1 87 ? -0.713 2.396 12.629 1.00 89.25 87 ARG A N 1
ATOM 677 C CA . ARG A 1 87 ? -0.419 3.807 12.379 1.00 89.25 87 ARG A CA 1
ATOM 678 C C . ARG A 1 87 ? 1.083 4.022 12.286 1.00 89.25 87 ARG A C 1
ATOM 680 O O . ARG A 1 87 ? 1.825 3.515 13.120 1.00 89.25 87 ARG A O 1
ATOM 687 N N . ALA A 1 88 ? 1.505 4.768 11.282 1.00 87.81 88 ALA A N 1
ATOM 688 C CA . ALA A 1 88 ? 2.870 5.221 11.070 1.00 87.81 88 ALA A CA 1
ATOM 689 C C . ALA A 1 88 ? 2.835 6.666 10.552 1.00 87.81 88 ALA A C 1
ATOM 691 O O . ALA A 1 88 ? 1.763 7.154 10.182 1.00 87.81 88 ALA A O 1
ATOM 692 N N . ASP A 1 89 ? 3.980 7.345 10.520 1.00 84.50 89 ASP A N 1
ATOM 693 C CA . ASP A 1 89 ? 4.062 8.658 9.871 1.00 84.50 89 ASP A CA 1
ATOM 694 C C . ASP A 1 89 ? 3.676 8.555 8.390 1.00 84.50 89 ASP A C 1
ATOM 696 O O . ASP A 1 89 ? 3.856 7.511 7.749 1.00 84.50 89 ASP A O 1
ATOM 700 N N . ASP A 1 90 ? 3.146 9.648 7.837 1.00 74.69 90 ASP A N 1
ATOM 701 C CA . ASP A 1 90 ? 2.797 9.685 6.422 1.00 74.69 90 ASP A CA 1
ATOM 702 C C . ASP A 1 90 ? 4.052 9.497 5.565 1.00 74.69 90 ASP A C 1
ATOM 704 O O . ASP A 1 90 ? 4.992 10.296 5.591 1.00 74.69 90 ASP A O 1
ATOM 708 N N . GLN A 1 91 ? 4.062 8.413 4.791 1.00 70.06 91 GLN A N 1
ATOM 709 C CA . GLN A 1 91 ? 5.188 8.079 3.945 1.00 70.06 91 GLN A CA 1
ATOM 710 C C . GLN A 1 91 ? 4.923 8.497 2.505 1.00 70.06 91 GLN A C 1
ATOM 712 O O . GLN A 1 91 ? 4.017 8.006 1.826 1.00 70.06 91 GLN A O 1
ATOM 717 N N . LEU A 1 92 ? 5.818 9.339 2.005 1.00 65.94 92 LEU A N 1
ATOM 718 C CA . LEU A 1 92 ? 5.872 9.782 0.625 1.00 65.94 92 LEU A CA 1
ATOM 719 C C . LEU A 1 92 ? 7.020 9.070 -0.098 1.00 65.94 92 LEU A C 1
ATOM 721 O O . LEU A 1 92 ? 8.193 9.322 0.161 1.00 65.94 92 LEU A O 1
ATOM 725 N N . THR A 1 93 ? 6.707 8.169 -1.030 1.00 64.62 93 THR A N 1
ATOM 726 C CA . THR A 1 93 ? 7.723 7.554 -1.899 1.00 64.62 93 THR A CA 1
ATOM 727 C C . THR A 1 93 ? 7.782 8.281 -3.230 1.00 64.62 93 THR A C 1
ATOM 729 O O . THR A 1 93 ? 6.863 8.180 -4.039 1.00 64.62 93 THR A O 1
ATOM 732 N N . HIS A 1 94 ? 8.881 8.986 -3.496 1.00 62.56 94 HIS A N 1
ATOM 733 C CA . HIS A 1 94 ? 9.111 9.617 -4.793 1.00 62.56 94 HIS A CA 1
ATOM 734 C C . HIS A 1 94 ? 9.358 8.556 -5.867 1.00 62.56 94 HIS A C 1
ATOM 736 O O . HIS A 1 94 ? 10.461 8.025 -6.010 1.00 62.56 94 HIS A O 1
ATOM 742 N N . LEU A 1 95 ? 8.327 8.247 -6.647 1.00 62.19 95 LEU A N 1
ATOM 743 C CA . LEU A 1 95 ? 8.491 7.423 -7.833 1.00 62.19 95 LEU A CA 1
ATOM 744 C C . LEU A 1 95 ? 9.121 8.278 -8.937 1.00 62.19 95 LEU A C 1
ATOM 746 O O . LEU A 1 95 ? 8.801 9.455 -9.089 1.00 62.19 95 LEU A O 1
ATOM 750 N N . ARG A 1 96 ? 10.020 7.692 -9.731 1.00 61.88 96 ARG A N 1
ATOM 751 C CA . ARG A 1 96 ? 10.520 8.312 -10.967 1.00 61.88 96 ARG A CA 1
ATOM 752 C C . ARG A 1 96 ? 10.017 7.514 -12.156 1.00 61.88 96 ARG A C 1
ATOM 754 O O . ARG A 1 96 ? 10.192 6.295 -12.206 1.00 61.88 96 ARG A O 1
ATOM 761 N N . GLN A 1 97 ? 9.395 8.192 -13.112 1.00 61.09 97 GLN A N 1
ATOM 762 C CA . GLN A 1 97 ? 8.930 7.568 -14.342 1.00 61.09 97 GLN A CA 1
ATOM 763 C C . GLN A 1 97 ? 10.050 7.646 -15.370 1.00 61.09 97 GLN A C 1
ATOM 765 O O . GLN A 1 97 ? 10.583 8.719 -15.637 1.00 61.09 97 GLN A O 1
ATOM 770 N N . VAL A 1 98 ? 10.399 6.504 -15.963 1.00 71.81 98 VAL A N 1
ATOM 771 C CA . VAL A 1 98 ? 11.284 6.478 -17.130 1.00 71.81 98 VAL A CA 1
ATOM 772 C C . VAL A 1 98 ? 10.522 7.065 -18.312 1.00 71.81 98 VAL A C 1
ATOM 774 O O . VAL A 1 98 ? 9.537 6.474 -18.752 1.00 71.81 98 VAL A O 1
ATOM 777 N N . THR A 1 99 ? 10.969 8.216 -18.805 1.00 73.00 99 THR A N 1
ATOM 778 C CA . THR A 1 99 ? 10.358 8.907 -19.948 1.00 73.00 99 THR A CA 1
ATOM 779 C C . THR A 1 99 ? 11.039 8.526 -21.251 1.00 73.00 99 THR A C 1
ATOM 781 O O . THR A 1 99 ? 10.358 8.272 -22.242 1.00 73.00 99 THR A O 1
ATOM 784 N N . THR A 1 100 ? 12.363 8.360 -21.224 1.00 74.50 100 THR A N 1
ATOM 785 C CA . THR A 1 100 ? 13.147 8.020 -22.415 1.00 74.50 100 THR A CA 1
ATOM 786 C C . THR A 1 100 ? 14.214 6.981 -22.092 1.00 74.50 100 THR A C 1
ATOM 788 O O . THR A 1 100 ? 14.905 7.062 -21.075 1.00 74.50 100 THR A O 1
ATOM 791 N N . ARG A 1 101 ? 14.387 6.000 -22.985 1.00 79.88 101 ARG A N 1
ATOM 792 C CA . ARG A 1 101 ? 15.561 5.119 -23.014 1.00 79.88 101 ARG A CA 1
ATOM 793 C C . ARG A 1 101 ? 16.259 5.272 -24.354 1.00 79.88 101 ARG A C 1
ATOM 795 O O . ARG A 1 101 ? 15.687 4.930 -25.383 1.00 79.88 101 ARG A O 1
ATOM 802 N N . VAL A 1 102 ? 17.495 5.752 -24.331 1.00 82.88 102 VAL A N 1
ATOM 803 C CA . VAL A 1 102 ? 18.350 5.814 -25.517 1.00 82.88 102 VAL A CA 1
ATOM 804 C C . VAL A 1 102 ? 19.143 4.515 -25.588 1.00 82.88 102 VAL A C 1
ATOM 806 O O . VAL A 1 102 ? 19.948 4.231 -24.696 1.00 82.88 102 VAL A O 1
ATOM 809 N N . LEU A 1 103 ? 18.886 3.718 -26.622 1.00 81.94 103 LEU A N 1
ATOM 810 C CA . LEU A 1 103 ? 19.609 2.481 -26.920 1.00 81.94 103 LEU A CA 1
ATOM 811 C C . LEU A 1 103 ? 20.675 2.755 -27.985 1.00 81.94 103 LEU A C 1
ATOM 813 O O . LEU A 1 103 ? 20.519 3.663 -28.801 1.00 81.94 103 LEU A O 1
ATOM 817 N N . ASP A 1 104 ? 21.749 1.971 -27.989 1.00 81.50 104 ASP A N 1
ATOM 818 C CA . ASP A 1 104 ? 22.686 1.978 -29.111 1.00 81.50 104 ASP A CA 1
ATOM 819 C C . ASP A 1 104 ? 22.064 1.270 -30.327 1.00 81.50 104 ASP A C 1
ATOM 821 O O . ASP A 1 104 ? 21.474 0.197 -30.194 1.00 81.50 104 ASP A O 1
ATOM 825 N N . ALA A 1 105 ? 22.173 1.871 -31.514 1.00 77.44 105 ALA A N 1
ATOM 826 C CA . ALA A 1 105 ? 21.534 1.352 -32.723 1.00 77.44 105 ALA A CA 1
ATOM 827 C C . ALA A 1 105 ? 22.176 0.053 -33.244 1.00 77.44 105 ALA A C 1
ATOM 829 O O . ALA A 1 105 ? 21.510 -0.720 -33.933 1.00 77.44 105 ALA A O 1
ATOM 830 N N . GLY A 1 106 ? 23.460 -0.188 -32.963 1.00 78.00 106 GLY A N 1
ATOM 831 C CA . GLY A 1 106 ? 24.113 -1.468 -33.242 1.00 78.00 106 GLY A CA 1
ATOM 832 C C . GLY A 1 106 ? 23.622 -2.535 -32.272 1.00 78.00 106 GLY A C 1
ATOM 833 O O . GLY A 1 106 ? 23.096 -3.561 -32.691 1.00 78.00 106 GLY A O 1
ATOM 834 N N . ASP A 1 107 ? 23.656 -2.233 -30.973 1.00 76.62 107 ASP A N 1
ATOM 835 C CA . ASP A 1 107 ? 23.232 -3.179 -29.931 1.00 76.62 107 ASP A CA 1
ATOM 836 C C . ASP A 1 107 ? 21.739 -3.545 -30.037 1.00 76.62 107 ASP A C 1
ATOM 838 O O . ASP A 1 107 ? 21.350 -4.686 -29.797 1.00 76.62 107 ASP A O 1
ATOM 842 N N . TYR A 1 108 ? 20.891 -2.605 -30.461 1.00 71.56 108 TYR A N 1
ATOM 843 C CA . TYR A 1 108 ? 19.478 -2.870 -30.734 1.00 71.56 108 TYR A CA 1
ATOM 844 C C . TYR A 1 108 ? 19.248 -3.760 -31.959 1.00 71.56 108 TYR A C 1
ATOM 846 O O . TYR A 1 108 ? 18.328 -4.578 -31.947 1.00 71.56 108 TYR A O 1
ATOM 854 N N . ARG A 1 109 ? 20.068 -3.625 -33.008 1.00 78.62 109 ARG A N 1
ATOM 855 C CA . ARG A 1 109 ? 19.970 -4.475 -34.203 1.00 78.62 109 ARG A CA 1
ATOM 856 C C . ARG A 1 109 ? 20.443 -5.895 -33.915 1.00 78.62 109 ARG A C 1
ATOM 858 O O . ARG A 1 109 ? 19.732 -6.840 -34.237 1.00 78.62 109 ARG A O 1
ATOM 865 N N . ASP A 1 110 ? 21.583 -6.030 -33.249 1.00 77.88 110 ASP A N 1
ATOM 866 C CA . ASP A 1 110 ? 22.220 -7.331 -33.029 1.00 77.88 110 ASP A CA 1
ATOM 867 C C . ASP A 1 110 ? 21.604 -8.088 -31.845 1.00 77.88 110 ASP A C 1
ATOM 869 O O . ASP A 1 110 ? 21.603 -9.319 -31.798 1.00 77.88 110 ASP A O 1
ATOM 873 N N . ARG A 1 111 ? 21.088 -7.356 -30.848 1.00 77.69 111 ARG A N 1
ATOM 874 C CA . ARG A 1 111 ? 20.620 -7.902 -29.568 1.00 77.69 111 ARG A CA 1
ATOM 875 C C . ARG A 1 111 ? 19.373 -7.190 -29.060 1.00 77.69 111 ARG A C 1
ATOM 877 O O . ARG A 1 111 ? 19.289 -6.871 -27.880 1.00 77.69 111 ARG A O 1
ATOM 884 N N . HIS A 1 112 ? 18.371 -6.997 -29.911 1.00 74.00 112 HIS A N 1
ATOM 885 C CA . HIS A 1 112 ? 17.130 -6.268 -29.611 1.00 74.00 112 HIS A CA 1
ATOM 886 C C . HIS A 1 112 ? 16.578 -6.449 -28.181 1.00 74.00 112 HIS A C 1
ATOM 888 O O . HIS A 1 112 ? 16.338 -5.473 -27.472 1.00 74.00 112 HIS A O 1
ATOM 894 N N . HIS A 1 113 ? 16.426 -7.694 -27.710 1.00 62.50 113 HIS A N 1
ATOM 895 C CA . HIS A 1 113 ? 15.882 -7.991 -26.375 1.00 62.50 113 HIS A CA 1
ATOM 896 C C . HIS A 1 113 ? 16.867 -7.788 -25.208 1.00 62.50 113 HIS A C 1
ATOM 898 O O . HIS A 1 113 ? 16.444 -7.747 -24.052 1.00 62.50 113 HIS A O 1
ATOM 904 N N . ALA A 1 114 ? 18.164 -7.668 -25.489 1.00 72.00 114 ALA A N 1
ATOM 905 C CA . ALA A 1 114 ? 19.236 -7.468 -24.513 1.00 72.00 114 ALA A CA 1
ATOM 906 C C . ALA A 1 114 ? 19.963 -6.118 -24.669 1.00 72.00 114 ALA A C 1
ATOM 908 O O . ALA A 1 114 ? 20.915 -5.860 -23.926 1.00 72.00 114 ALA A O 1
ATOM 909 N N . ALA A 1 115 ? 19.503 -5.268 -25.593 1.00 76.88 115 ALA A N 1
ATOM 910 C CA . ALA A 1 115 ? 20.099 -3.979 -25.897 1.00 76.88 115 ALA A CA 1
ATOM 911 C C . ALA A 1 115 ? 20.138 -3.105 -24.643 1.00 76.88 115 ALA A C 1
ATOM 913 O O . ALA A 1 115 ? 19.118 -2.871 -23.978 1.00 76.88 115 ALA A O 1
ATOM 914 N N . ARG A 1 116 ? 21.334 -2.645 -24.281 1.00 75.69 116 ARG A N 1
ATOM 915 C CA . ARG A 1 116 ? 21.522 -1.872 -23.052 1.00 75.69 116 ARG A CA 1
ATOM 916 C C . ARG A 1 116 ? 21.186 -0.407 -23.300 1.00 75.69 116 ARG A C 1
ATOM 918 O O . ARG A 1 116 ? 21.603 0.189 -24.290 1.00 75.69 116 ARG A O 1
ATOM 925 N N . ALA A 1 117 ? 20.451 0.196 -22.367 1.00 79.56 117 ALA A N 1
ATOM 926 C CA . ALA A 1 117 ? 20.205 1.631 -22.407 1.00 79.56 117 ALA A CA 1
ATOM 927 C C . ALA A 1 117 ? 21.501 2.387 -22.096 1.00 79.56 117 ALA A C 1
ATOM 929 O O . ALA A 1 117 ? 22.045 2.259 -21.000 1.00 79.56 117 ALA A O 1
ATOM 930 N N . ARG A 1 118 ? 21.969 3.191 -23.057 1.00 83.62 118 ARG A N 1
ATOM 931 C CA . ARG A 1 118 ? 23.094 4.120 -22.889 1.00 83.62 118 ARG A CA 1
ATOM 932 C C . ARG A 1 118 ? 22.705 5.286 -21.985 1.00 83.62 118 ARG A C 1
ATOM 934 O O . ARG A 1 118 ? 23.517 5.761 -21.201 1.00 83.62 118 ARG A O 1
ATOM 941 N N . ARG A 1 119 ? 21.455 5.737 -22.098 1.00 81.25 119 ARG A N 1
ATOM 942 C CA . ARG A 1 119 ? 20.879 6.805 -21.279 1.00 81.25 119 ARG A CA 1
ATOM 943 C C . ARG A 1 119 ? 19.445 6.448 -20.918 1.00 81.25 119 ARG A C 1
ATOM 945 O O . AR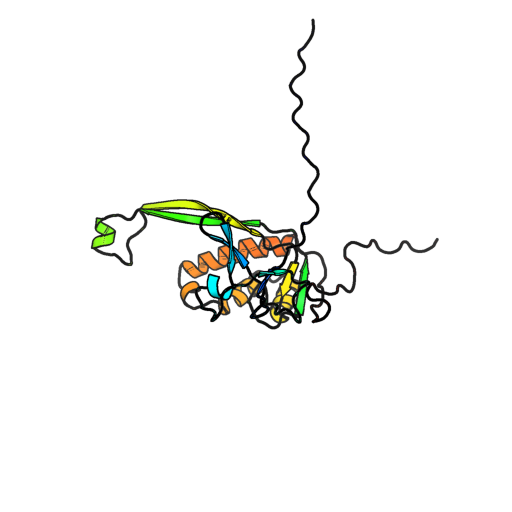G A 1 119 ? 18.693 5.965 -21.761 1.00 81.25 119 ARG A O 1
ATOM 952 N N . THR A 1 120 ? 19.083 6.668 -19.661 1.00 80.81 120 THR A N 1
ATOM 953 C CA . THR A 1 120 ? 17.704 6.560 -19.179 1.00 80.81 120 THR A CA 1
ATOM 954 C C . THR A 1 120 ? 17.333 7.897 -18.567 1.00 80.81 120 THR A C 1
ATOM 956 O O . THR A 1 120 ? 17.883 8.261 -17.531 1.00 80.81 120 THR A O 1
ATOM 959 N N . ASP A 1 121 ? 16.430 8.622 -19.215 1.00 73.56 121 ASP A N 1
ATOM 960 C CA . ASP A 1 121 ? 15.871 9.846 -18.661 1.00 73.56 121 ASP A CA 1
ATOM 961 C C . ASP A 1 121 ? 14.673 9.498 -17.787 1.00 73.56 121 ASP A C 1
ATOM 963 O O . ASP A 1 121 ? 13.853 8.633 -18.122 1.00 73.56 121 ASP A O 1
ATOM 967 N N . THR A 1 122 ? 14.603 10.158 -16.634 1.00 73.62 122 THR A N 1
ATOM 968 C CA . THR A 1 122 ? 13.516 9.964 -15.682 1.00 73.62 122 THR A CA 1
ATOM 969 C C . THR A 1 122 ? 12.995 11.299 -15.193 1.00 73.62 122 THR A C 1
ATOM 971 O O . THR A 1 122 ? 13.775 12.148 -14.756 1.00 73.62 122 THR A O 1
ATOM 974 N N . GLU A 1 123 ? 11.682 11.444 -15.180 1.00 61.50 123 GLU A N 1
ATOM 975 C CA . GLU A 1 123 ? 10.997 12.586 -14.583 1.00 61.50 123 GLU A CA 1
ATOM 976 C C . GLU A 1 123 ? 10.415 12.190 -13.218 1.00 61.50 123 GLU A C 1
ATOM 978 O O . GLU A 1 123 ? 10.195 10.995 -12.965 1.00 61.50 123 GLU A O 1
ATOM 983 N N . PRO A 1 124 ? 10.200 13.152 -12.302 1.00 57.38 124 PRO A N 1
ATOM 984 C CA . PRO A 1 124 ? 9.394 12.910 -11.112 1.00 57.38 124 PRO A CA 1
ATOM 985 C C . PRO A 1 124 ? 8.028 12.342 -11.522 1.00 57.38 124 PRO A C 1
ATOM 987 O O . PRO A 1 124 ? 7.319 12.937 -12.329 1.00 57.38 124 PRO A O 1
ATOM 990 N N . ALA A 1 125 ? 7.677 11.171 -11.000 1.00 60.44 125 ALA A N 1
ATOM 991 C CA . ALA A 1 125 ? 6.328 10.626 -11.103 1.00 60.44 125 ALA A CA 1
ATOM 992 C C . ALA A 1 125 ? 5.520 11.011 -9.857 1.00 60.44 125 ALA A C 1
ATOM 994 O O . ALA A 1 125 ? 6.017 11.717 -8.977 1.00 60.44 125 ALA A O 1
ATOM 995 N N . LEU A 1 126 ? 4.271 10.535 -9.772 1.00 54.56 126 LEU A N 1
ATOM 996 C CA . LEU A 1 126 ? 3.474 10.706 -8.560 1.00 54.56 126 LEU A CA 1
ATOM 997 C C . LEU A 1 126 ? 4.262 10.148 -7.368 1.00 54.56 126 LEU A C 1
ATOM 999 O O . LEU A 1 126 ? 4.649 8.979 -7.362 1.00 54.56 126 LEU A O 1
ATOM 1003 N N . THR A 1 127 ? 4.469 10.982 -6.355 1.00 58.81 127 THR A N 1
ATOM 1004 C CA . THR A 1 127 ? 4.878 10.515 -5.039 1.00 58.81 127 THR A CA 1
ATOM 1005 C C . THR A 1 127 ? 3.791 9.567 -4.533 1.00 58.81 127 THR A C 1
ATOM 1007 O O . THR A 1 127 ? 2.651 9.988 -4.345 1.00 58.81 127 THR A O 1
ATOM 1010 N N . ALA A 1 128 ? 4.096 8.280 -4.370 1.00 59.06 128 ALA A N 1
ATOM 1011 C CA . ALA A 1 128 ? 3.159 7.360 -3.746 1.00 59.06 128 ALA A CA 1
ATOM 1012 C C . ALA A 1 128 ? 3.029 7.766 -2.276 1.00 59.06 128 ALA A C 1
ATOM 1014 O O . ALA A 1 128 ? 3.971 7.596 -1.503 1.00 59.06 128 ALA A O 1
ATOM 1015 N N . ALA A 1 129 ? 1.889 8.358 -1.930 1.00 62.06 129 ALA A N 1
ATOM 1016 C CA . ALA A 1 129 ? 1.502 8.586 -0.550 1.00 62.06 129 ALA A CA 1
ATOM 1017 C C . ALA A 1 129 ? 0.910 7.284 -0.017 1.00 62.06 129 ALA A C 1
ATOM 1019 O O . ALA A 1 129 ? -0.150 6.836 -0.467 1.00 62.06 129 ALA A O 1
ATOM 1020 N N . TRP A 1 130 ? 1.627 6.648 0.900 1.00 66.69 130 TRP A N 1
ATOM 1021 C CA . TRP A 1 130 ? 1.158 5.429 1.549 1.00 66.69 130 TRP A CA 1
ATOM 1022 C C . TRP A 1 130 ? 0.106 5.749 2.617 1.00 66.69 130 TRP A C 1
ATOM 1024 O O . TRP A 1 130 ? -0.795 4.935 2.850 1.00 66.69 130 TRP A O 1
ATOM 1034 N N . GLY A 1 131 ? 0.129 6.979 3.145 1.00 70.62 131 GLY A N 1
ATOM 1035 C CA . GLY A 1 131 ? -0.717 7.428 4.236 1.00 70.62 131 GLY A CA 1
ATOM 1036 C C . GLY A 1 131 ? -0.214 6.925 5.584 1.00 70.62 131 GLY A C 1
ATOM 1037 O O . GLY A 1 131 ? 0.688 6.095 5.677 1.00 70.62 131 GLY A O 1
ATOM 1038 N N . GLU A 1 132 ? -0.870 7.394 6.640 1.00 79.81 132 GLU A N 1
ATOM 1039 C CA . GLU A 1 132 ? -0.533 7.021 8.017 1.00 79.81 132 GLU A CA 1
ATOM 1040 C C . GLU A 1 132 ? -1.067 5.647 8.427 1.00 79.81 132 GLU A C 1
ATOM 1042 O O . GLU A 1 132 ? -0.652 5.105 9.443 1.00 79.81 132 GLU A O 1
ATOM 1047 N N . ARG A 1 133 ? -2.034 5.085 7.690 1.00 84.12 133 ARG A N 1
ATOM 1048 C CA . ARG A 1 133 ? -2.720 3.836 8.056 1.00 84.12 133 ARG A CA 1
ATOM 1049 C C . ARG A 1 133 ? -2.330 2.696 7.127 1.00 84.12 133 ARG A C 1
ATOM 1051 O O . ARG A 1 133 ? -2.520 2.812 5.917 1.00 84.12 133 ARG A O 1
ATOM 1058 N N . TRP A 1 134 ? -1.878 1.600 7.729 1.00 88.19 134 TRP A N 1
ATOM 1059 C CA . TRP A 1 134 ? -1.395 0.403 7.045 1.00 88.19 134 TRP A CA 1
ATOM 1060 C C . TRP A 1 134 ? -2.191 -0.828 7.469 1.00 88.19 134 TRP A C 1
ATOM 1062 O O . TRP A 1 134 ? -2.145 -1.233 8.630 1.00 88.19 134 TRP A O 1
ATOM 1072 N N . ALA A 1 135 ? -2.922 -1.430 6.537 1.00 89.88 135 ALA A N 1
ATOM 1073 C CA . ALA A 1 135 ? -3.707 -2.631 6.762 1.00 89.88 135 ALA A CA 1
ATOM 1074 C C . ALA A 1 135 ? -2.836 -3.893 6.659 1.00 89.88 135 ALA A C 1
ATOM 1076 O O . ALA A 1 135 ? -2.084 -4.086 5.702 1.00 89.88 135 ALA A O 1
ATOM 1077 N N . ALA A 1 136 ? -2.975 -4.797 7.624 1.00 93.12 136 ALA A N 1
ATOM 1078 C CA . ALA A 1 136 ? -2.248 -6.056 7.690 1.00 93.12 136 ALA A CA 1
ATOM 1079 C C . ALA A 1 136 ? -3.200 -7.242 7.897 1.00 93.12 136 ALA A C 1
ATOM 1081 O O . ALA A 1 136 ? -4.158 -7.191 8.674 1.00 93.12 136 ALA A O 1
ATOM 1082 N N . CYS A 1 137 ? -2.913 -8.345 7.208 1.00 94.56 137 CYS A N 1
ATOM 1083 C CA . CYS A 1 137 ? -3.440 -9.659 7.572 1.00 94.56 137 CYS A CA 1
ATOM 1084 C C . CYS A 1 137 ? -2.704 -10.199 8.807 1.00 94.56 137 CYS A C 1
ATOM 1086 O O . CYS A 1 137 ? -1.601 -9.743 9.119 1.00 94.56 137 CYS A O 1
ATOM 1088 N N . GLU A 1 138 ? -3.287 -11.196 9.480 1.00 95.75 138 GLU A N 1
ATOM 1089 C CA . GLU A 1 138 ? -2.728 -11.788 10.709 1.00 95.75 138 GLU A CA 1
ATOM 1090 C C . GLU A 1 138 ? -1.233 -12.139 10.590 1.00 95.75 138 GLU A C 1
ATOM 1092 O O . GLU A 1 138 ? -0.445 -11.691 11.418 1.00 95.75 138 GLU A O 1
ATOM 1097 N N . PRO A 1 139 ? -0.771 -12.843 9.538 1.00 95.88 139 PRO A N 1
ATOM 1098 C CA . PRO A 1 139 ? 0.630 -13.251 9.485 1.00 95.88 139 PRO A CA 1
ATOM 1099 C C . PRO A 1 139 ? 1.603 -12.086 9.269 1.00 95.88 139 PRO A C 1
ATOM 1101 O O . PRO A 1 139 ? 2.758 -12.170 9.668 1.00 95.88 139 PRO A O 1
ATOM 1104 N N . CYS A 1 140 ? 1.168 -11.014 8.600 1.00 96.12 140 CYS A N 1
ATOM 1105 C CA . CYS A 1 140 ? 1.983 -9.806 8.473 1.00 96.12 140 CYS A CA 1
ATOM 1106 C C . CYS A 1 140 ? 1.996 -9.015 9.781 1.00 96.12 140 CYS A C 1
ATOM 1108 O O . CYS A 1 140 ? 3.033 -8.462 10.126 1.00 96.12 140 CYS A O 1
ATOM 1110 N N . ALA A 1 141 ? 0.877 -8.994 10.507 1.00 96.31 141 ALA A N 1
ATOM 1111 C CA . ALA A 1 141 ? 0.769 -8.341 11.804 1.00 96.31 141 ALA A CA 1
ATOM 1112 C C . ALA A 1 141 ? 1.738 -8.944 12.831 1.00 96.31 141 ALA A C 1
ATOM 1114 O O . ALA A 1 141 ? 2.462 -8.190 13.470 1.00 96.31 141 ALA A O 1
ATOM 1115 N N . VAL A 1 142 ? 1.853 -10.277 12.889 1.00 96.50 142 VAL A N 1
ATOM 1116 C CA . VAL A 1 142 ? 2.851 -10.965 13.735 1.00 96.50 142 VAL A CA 1
ATOM 1117 C C . VAL A 1 142 ? 4.272 -10.473 13.436 1.00 96.50 142 VAL A C 1
ATOM 1119 O O . VAL A 1 142 ? 4.988 -10.061 14.338 1.00 96.50 142 VAL A O 1
ATOM 1122 N N . LEU A 1 143 ? 4.661 -10.411 12.157 1.00 97.31 143 LEU A N 1
ATOM 1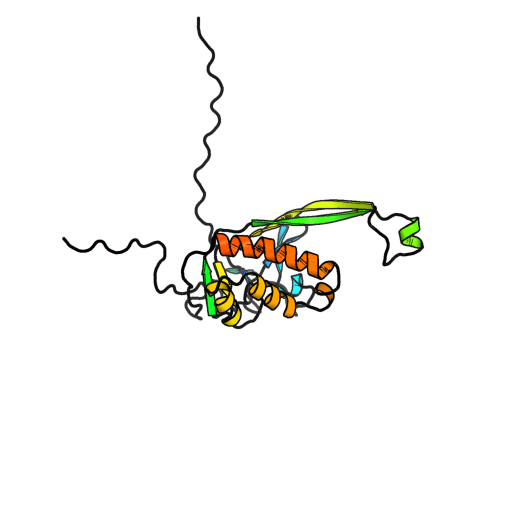123 C CA . LEU A 1 143 ? 6.001 -9.951 11.759 1.00 97.31 143 LEU A CA 1
ATOM 1124 C C . LEU A 1 143 ? 6.244 -8.468 12.089 1.00 97.31 143 LEU A C 1
ATOM 1126 O O . LEU A 1 143 ? 7.370 -8.075 12.381 1.00 97.31 143 LEU A O 1
ATOM 1130 N N . ILE A 1 144 ? 5.202 -7.634 12.035 1.00 95.81 144 ILE A N 1
ATOM 1131 C CA . ILE A 1 144 ? 5.283 -6.219 12.422 1.00 95.81 144 ILE A CA 1
ATOM 1132 C C . ILE A 1 144 ? 5.469 -6.091 13.938 1.00 95.81 144 ILE A C 1
ATOM 1134 O O . ILE A 1 144 ? 6.299 -5.301 14.387 1.00 95.81 144 ILE A O 1
ATOM 1138 N N . GLU A 1 145 ? 4.727 -6.871 14.721 1.00 94.19 145 GLU A N 1
ATOM 1139 C CA . GLU A 1 145 ? 4.790 -6.865 16.187 1.00 94.19 145 GLU A CA 1
ATOM 1140 C C . GLU A 1 145 ? 6.126 -7.384 16.709 1.00 94.19 145 GLU A C 1
ATOM 1142 O O . GLU A 1 145 ? 6.732 -6.742 17.566 1.00 94.19 145 GLU A O 1
ATOM 1147 N N . ASP A 1 146 ? 6.641 -8.448 16.098 1.00 96.00 146 ASP A N 1
ATOM 1148 C CA . ASP A 1 146 ? 7.968 -9.002 16.382 1.00 96.00 146 ASP A CA 1
ATOM 1149 C C . ASP A 1 146 ? 9.110 -8.110 15.866 1.00 96.00 146 ASP A C 1
ATOM 1151 O O . ASP A 1 146 ? 10.289 -8.406 16.063 1.00 96.00 146 ASP A O 1
ATOM 1155 N N . ARG A 1 147 ? 8.776 -7.005 15.186 1.00 94.94 147 ARG A N 1
ATOM 1156 C CA . ARG A 1 147 ? 9.719 -6.097 14.525 1.00 94.94 147 ARG A CA 1
ATOM 1157 C C . ARG A 1 147 ? 10.641 -6.818 13.520 1.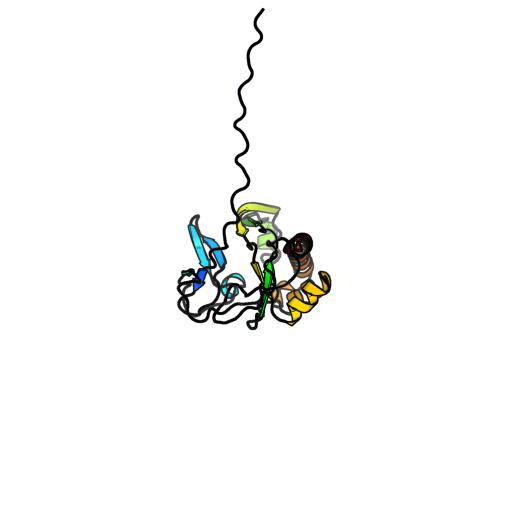00 94.94 147 ARG A C 1
ATOM 1159 O O . ARG A 1 147 ? 11.738 -6.342 13.222 1.00 94.94 147 ARG A O 1
ATOM 1166 N N . ASP A 1 148 ? 10.163 -7.906 12.911 1.00 97.12 148 ASP A N 1
ATOM 1167 C CA . ASP A 1 148 ? 10.884 -8.696 11.911 1.00 97.12 148 ASP A CA 1
ATOM 1168 C C . ASP A 1 148 ? 10.717 -8.130 10.489 1.00 97.12 148 ASP A C 1
ATOM 1170 O O . ASP A 1 148 ? 9.958 -8.622 9.643 1.00 97.12 148 ASP A O 1
ATOM 1174 N N . LEU A 1 149 ? 11.485 -7.074 10.211 1.00 95.94 149 LEU A N 1
ATOM 1175 C CA . LEU A 1 149 ? 11.550 -6.432 8.897 1.00 95.94 149 LEU A CA 1
ATOM 1176 C C . LEU A 1 149 ? 11.903 -7.425 7.775 1.00 95.94 149 LEU A C 1
ATOM 1178 O O . LEU A 1 149 ? 11.306 -7.395 6.696 1.00 95.94 149 LEU A O 1
ATOM 1182 N N . TYR A 1 150 ? 12.883 -8.300 7.999 1.00 96.25 150 TYR A N 1
ATOM 1183 C CA . TYR A 1 150 ? 13.382 -9.192 6.952 1.00 96.25 150 TYR A CA 1
ATOM 1184 C C . TYR A 1 150 ? 12.441 -10.367 6.699 1.00 96.25 150 TYR A C 1
ATOM 1186 O O . TYR A 1 150 ? 12.259 -10.744 5.536 1.00 96.25 150 TYR A O 1
ATOM 1194 N N . GLY A 1 151 ? 11.797 -10.900 7.737 1.00 96.56 151 GLY A N 1
ATOM 1195 C CA . GLY A 1 151 ? 10.720 -11.875 7.611 1.00 96.56 151 GLY A CA 1
ATOM 1196 C C . GLY A 1 151 ? 9.534 -11.305 6.843 1.00 96.56 151 GLY A C 1
ATOM 1197 O O . GLY A 1 151 ? 9.031 -11.955 5.921 1.00 96.56 151 GLY A O 1
ATOM 1198 N N . LEU A 1 152 ? 9.147 -10.052 7.119 1.00 95.88 152 LEU A N 1
ATOM 1199 C CA . LEU A 1 152 ? 8.092 -9.361 6.373 1.00 95.88 152 LEU A CA 1
ATOM 1200 C C . LEU A 1 152 ? 8.452 -9.208 4.890 1.00 95.88 152 LEU A C 1
ATOM 1202 O O . LEU A 1 152 ? 7.673 -9.615 4.026 1.00 95.88 152 LEU A O 1
ATOM 1206 N N . ILE A 1 153 ? 9.653 -8.710 4.573 1.00 94.25 153 ILE A N 1
ATOM 1207 C CA . ILE A 1 153 ? 10.140 -8.613 3.185 1.00 94.25 153 ILE A CA 1
ATOM 1208 C C . ILE A 1 153 ? 10.164 -9.995 2.521 1.00 94.25 153 ILE A C 1
ATOM 1210 O O . ILE A 1 153 ? 9.726 -10.142 1.378 1.00 94.25 153 ILE A O 1
ATOM 1214 N N . GLY A 1 154 ? 10.661 -11.018 3.220 1.00 93.06 154 GLY A N 1
ATOM 1215 C CA . GLY A 1 154 ? 10.722 -12.393 2.729 1.00 93.06 154 GLY A CA 1
ATOM 1216 C C . GLY A 1 154 ? 9.342 -12.942 2.374 1.00 93.06 154 GLY A C 1
ATOM 1217 O O . GLY A 1 154 ? 9.154 -13.497 1.285 1.00 93.06 154 GLY A O 1
ATOM 1218 N N . ARG A 1 155 ? 8.353 -12.716 3.242 1.00 93.31 155 ARG A N 1
ATOM 1219 C CA . ARG A 1 155 ? 6.960 -13.106 3.015 1.00 93.31 155 ARG A CA 1
ATOM 1220 C C . ARG A 1 155 ? 6.374 -12.413 1.789 1.00 93.31 155 ARG A C 1
ATOM 1222 O O . ARG A 1 155 ? 5.816 -13.086 0.925 1.00 93.31 155 ARG A O 1
ATOM 1229 N N . VAL A 1 156 ? 6.533 -11.093 1.685 1.00 91.00 156 VAL A N 1
ATOM 1230 C CA . VAL A 1 156 ? 6.030 -10.313 0.543 1.00 91.00 156 VAL A CA 1
ATOM 1231 C C . VAL A 1 156 ? 6.647 -10.810 -0.759 1.00 91.00 156 VAL A C 1
ATOM 1233 O O . VAL A 1 156 ? 5.927 -11.118 -1.704 1.00 91.00 156 VAL A O 1
ATOM 1236 N N . VAL A 1 157 ? 7.970 -10.982 -0.790 1.00 89.75 157 VAL A N 1
ATOM 1237 C CA . VAL A 1 157 ? 8.702 -11.496 -1.955 1.00 89.75 157 VAL A CA 1
ATOM 1238 C C . VAL A 1 157 ? 8.210 -12.878 -2.382 1.00 89.75 157 VAL A C 1
ATOM 1240 O O . VAL A 1 157 ? 8.106 -13.132 -3.579 1.00 89.75 157 VAL A O 1
ATOM 1243 N N . THR A 1 158 ? 7.887 -13.757 -1.434 1.00 87.31 158 THR A N 1
ATOM 1244 C CA . THR A 1 158 ? 7.406 -15.118 -1.729 1.00 87.31 158 THR A CA 1
ATOM 1245 C C . THR A 1 158 ? 6.044 -15.106 -2.432 1.00 87.31 158 THR A C 1
ATOM 1247 O O . THR A 1 158 ? 5.770 -15.982 -3.248 1.00 87.31 158 THR A O 1
ATOM 1250 N N . GLY A 1 159 ? 5.215 -14.087 -2.182 1.00 81.31 159 GLY A N 1
ATOM 1251 C CA . GLY A 1 159 ? 3.936 -13.886 -2.868 1.00 81.31 159 GLY A CA 1
ATOM 1252 C C . GLY A 1 159 ? 4.036 -13.175 -4.224 1.00 81.31 159 GLY A C 1
ATOM 1253 O O . GLY A 1 159 ? 3.035 -13.067 -4.933 1.00 81.31 159 GLY A O 1
ATOM 1254 N N . LEU A 1 160 ? 5.212 -12.664 -4.611 1.00 82.00 160 LEU A N 1
ATOM 1255 C CA . LEU A 1 160 ? 5.351 -11.908 -5.856 1.00 82.00 160 LEU A CA 1
ATOM 1256 C C . LEU A 1 160 ? 5.380 -12.817 -7.096 1.00 82.00 160 LEU A C 1
ATOM 1258 O O . LEU A 1 160 ? 5.983 -13.892 -7.080 1.00 82.00 160 LEU A O 1
ATOM 1262 N N . PRO A 1 161 ? 4.836 -12.351 -8.240 1.00 77.94 161 PRO A N 1
ATOM 1263 C CA . PRO A 1 161 ? 4.934 -13.078 -9.499 1.00 77.94 161 PRO A CA 1
ATOM 1264 C C . PRO A 1 161 ? 6.385 -13.386 -9.885 1.00 77.94 161 PRO A C 1
ATOM 1266 O O . PRO A 1 161 ? 7.270 -12.536 -9.742 1.00 77.94 161 PRO A O 1
ATOM 1269 N N . THR A 1 162 ? 6.610 -14.549 -10.503 1.00 76.69 162 THR A N 1
ATOM 1270 C CA . THR A 1 162 ? 7.945 -15.063 -10.878 1.00 76.69 162 THR A CA 1
ATOM 1271 C C . THR A 1 162 ? 8.808 -14.066 -11.666 1.00 76.69 162 THR A C 1
ATOM 1273 O O . THR A 1 162 ? 10.031 -14.046 -11.531 1.00 76.69 162 THR A O 1
ATOM 1276 N N . ARG A 1 163 ? 8.187 -13.171 -12.448 1.00 74.75 163 ARG A N 1
ATOM 1277 C CA . ARG A 1 163 ? 8.865 -12.099 -13.205 1.00 74.75 163 ARG A CA 1
ATOM 1278 C C . ARG A 1 163 ? 9.579 -11.040 -12.349 1.00 74.75 163 ARG A C 1
ATOM 1280 O O . ARG A 1 163 ? 10.427 -10.318 -12.883 1.00 74.75 163 ARG A O 1
ATOM 1287 N N . HIS A 1 164 ? 9.228 -10.926 -11.068 1.00 71.25 164 HIS A N 1
ATOM 1288 C CA . HIS A 1 164 ? 9.805 -9.968 -10.117 1.00 71.25 164 HIS A CA 1
ATOM 1289 C C . HIS A 1 164 ? 10.884 -10.593 -9.222 1.00 71.25 164 HIS A C 1
ATOM 1291 O O . HIS A 1 164 ? 11.739 -9.875 -8.715 1.00 71.25 164 HIS A O 1
ATOM 1297 N N . ILE A 1 165 ? 10.908 -11.923 -9.092 1.00 76.88 165 ILE A N 1
ATOM 1298 C CA . ILE A 1 165 ? 11.792 -12.653 -8.164 1.00 76.88 165 ILE A CA 1
ATOM 1299 C C . ILE A 1 165 ? 13.012 -13.302 -8.842 1.00 76.88 165 ILE A C 1
ATOM 1301 O O . ILE A 1 165 ? 13.680 -14.144 -8.250 1.00 76.88 165 ILE A O 1
ATOM 1305 N N . ARG A 1 166 ? 13.344 -12.915 -10.083 1.00 78.44 166 ARG A N 1
ATOM 1306 C CA . ARG A 1 166 ? 14.497 -13.458 -10.828 1.00 78.44 166 ARG A CA 1
ATOM 1307 C C . ARG A 1 166 ? 15.688 -12.496 -10.865 1.00 78.44 166 ARG A C 1
ATOM 1309 O O . ARG A 1 166 ? 15.570 -11.351 -11.310 1.00 78.44 166 ARG A O 1
ATOM 1316 N N . GLY A 1 167 ? 16.861 -12.999 -10.474 1.00 82.69 167 GLY A N 1
ATOM 1317 C CA . GLY A 1 167 ? 18.157 -12.332 -10.639 1.00 82.69 167 GLY A CA 1
ATOM 1318 C C . GLY A 1 167 ? 18.213 -10.931 -10.020 1.00 82.69 167 GLY A C 1
ATOM 1319 O O . GLY A 1 167 ? 17.732 -10.701 -8.914 1.00 82.69 167 GLY A O 1
ATOM 1320 N N . ARG A 1 168 ? 18.770 -9.962 -10.759 1.00 82.94 168 ARG A N 1
ATOM 1321 C CA . ARG A 1 168 ? 18.934 -8.569 -10.295 1.00 82.94 168 ARG A CA 1
ATOM 1322 C C . ARG A 1 168 ? 17.617 -7.870 -9.930 1.00 82.94 168 ARG A C 1
ATOM 1324 O O . ARG A 1 168 ? 17.642 -6.923 -9.150 1.00 82.94 168 ARG A O 1
ATOM 1331 N N . ARG A 1 169 ? 16.473 -8.322 -10.464 1.00 80.12 169 ARG A N 1
ATOM 1332 C CA . ARG A 1 169 ? 15.164 -7.743 -10.116 1.00 80.12 169 ARG A CA 1
ATOM 1333 C C . ARG A 1 169 ? 14.792 -8.025 -8.668 1.00 80.12 169 ARG A C 1
ATOM 1335 O O . ARG A 1 169 ? 14.316 -7.116 -8.006 1.00 80.12 169 ARG A O 1
ATOM 1342 N N . LEU A 1 170 ? 15.087 -9.225 -8.168 1.00 83.69 170 LEU A N 1
ATOM 1343 C CA . LEU A 1 170 ? 14.812 -9.581 -6.779 1.00 83.69 170 LEU A CA 1
ATOM 1344 C C . LEU A 1 170 ? 15.584 -8.685 -5.805 1.00 83.69 170 LEU A C 1
ATOM 1346 O O . LEU A 1 170 ? 15.013 -8.189 -4.841 1.00 83.69 170 LEU A O 1
ATOM 1350 N N . VAL A 1 171 ? 16.870 -8.448 -6.079 1.00 85.75 171 VAL A N 1
ATOM 1351 C CA . VAL A 1 171 ? 17.714 -7.564 -5.258 1.00 85.75 171 VAL A CA 1
ATOM 1352 C C . VAL A 1 171 ? 17.140 -6.150 -5.226 1.00 85.75 171 VAL A C 1
ATOM 1354 O O . VAL A 1 171 ? 17.011 -5.562 -4.158 1.00 85.75 171 VAL A O 1
ATOM 1357 N N . ARG A 1 172 ? 16.728 -5.631 -6.389 1.00 84.19 172 ARG A N 1
ATOM 1358 C CA . ARG A 1 172 ? 16.092 -4.316 -6.488 1.00 84.19 172 ARG A CA 1
ATOM 1359 C C . ARG A 1 172 ? 14.781 -4.248 -5.702 1.00 84.19 172 ARG A C 1
ATOM 1361 O O . ARG A 1 172 ? 14.618 -3.334 -4.907 1.00 84.19 172 ARG A O 1
ATOM 1368 N N . VAL A 1 173 ? 13.886 -5.218 -5.892 1.00 84.81 173 VAL A N 1
ATOM 1369 C CA . VAL A 1 173 ? 12.598 -5.283 -5.183 1.00 84.81 173 VAL A CA 1
ATOM 1370 C C . VAL A 1 173 ? 12.813 -5.355 -3.672 1.00 84.81 173 VAL A C 1
ATOM 1372 O O . VAL A 1 173 ? 12.152 -4.640 -2.933 1.00 84.81 173 VAL A O 1
ATOM 1375 N N . ARG A 1 174 ? 13.773 -6.158 -3.198 1.00 88.75 174 ARG A N 1
ATOM 1376 C CA . ARG A 1 174 ? 14.126 -6.210 -1.771 1.00 88.75 174 ARG A CA 1
ATOM 1377 C C . ARG A 1 174 ? 14.639 -4.871 -1.248 1.00 88.75 174 ARG A C 1
ATOM 1379 O O . ARG A 1 174 ? 14.255 -4.491 -0.153 1.00 88.75 174 ARG A O 1
ATOM 1386 N N . GLY A 1 175 ? 15.468 -4.163 -2.016 1.00 87.12 175 GLY A N 1
ATOM 1387 C CA . GLY A 1 175 ? 15.945 -2.828 -1.648 1.00 87.12 175 GLY A CA 1
ATOM 1388 C C . GLY A 1 175 ? 14.816 -1.795 -1.570 1.00 87.12 175 GLY A C 1
ATOM 1389 O O . GLY A 1 175 ? 14.761 -1.022 -0.619 1.00 87.12 175 GLY A O 1
ATOM 1390 N N . GLU A 1 176 ? 13.885 -1.823 -2.528 1.00 85.56 176 GLU A N 1
ATOM 1391 C CA . GLU A 1 176 ? 12.692 -0.964 -2.526 1.00 85.56 176 GLU A CA 1
ATOM 1392 C C . GLU A 1 176 ? 11.794 -1.271 -1.314 1.00 85.56 176 GLU A C 1
ATOM 1394 O O . GLU A 1 176 ? 11.458 -0.361 -0.559 1.00 85.56 176 GLU A O 1
ATOM 1399 N N . LEU A 1 177 ? 11.479 -2.549 -1.067 1.00 89.25 177 LEU A N 1
ATOM 1400 C CA . LEU A 1 177 ? 10.692 -2.976 0.097 1.00 89.25 177 LEU A CA 1
ATOM 1401 C C . LEU A 1 177 ? 11.382 -2.631 1.419 1.00 89.25 177 LEU A C 1
ATOM 1403 O O . LEU A 1 177 ? 10.718 -2.176 2.343 1.00 89.25 177 LEU A O 1
ATOM 1407 N N . HIS A 1 178 ? 12.704 -2.799 1.505 1.00 91.94 178 HIS A N 1
ATOM 1408 C CA . HIS A 1 178 ? 13.467 -2.405 2.683 1.00 91.94 178 HIS A CA 1
ATOM 1409 C C . HIS A 1 178 ? 13.326 -0.911 2.949 1.00 91.94 178 HIS A C 1
ATOM 1411 O O . HIS A 1 178 ? 13.005 -0.545 4.068 1.00 91.94 178 HIS A O 1
ATOM 1417 N N . GLY A 1 179 ? 13.534 -0.051 1.947 1.00 87.12 179 GLY A N 1
ATOM 1418 C CA . GLY A 1 179 ? 13.406 1.398 2.126 1.00 87.12 179 GLY A CA 1
ATOM 1419 C C . GLY A 1 179 ? 12.003 1.822 2.568 1.00 87.12 179 GLY A C 1
ATOM 1420 O O . GLY A 1 179 ? 11.863 2.697 3.421 1.00 87.12 179 GLY A O 1
ATOM 1421 N N . ILE A 1 180 ? 10.969 1.170 2.027 1.00 85.56 180 ILE A N 1
ATOM 1422 C CA . ILE A 1 180 ? 9.580 1.438 2.408 1.00 85.56 180 ILE A CA 1
ATOM 1423 C C . ILE A 1 180 ? 9.339 0.998 3.857 1.00 85.56 180 ILE A C 1
ATOM 1425 O O . ILE A 1 180 ? 8.999 1.819 4.707 1.00 85.56 180 ILE A O 1
ATOM 1429 N N . TYR A 1 181 ? 9.577 -0.278 4.164 1.00 91.19 181 TYR A N 1
ATOM 1430 C CA . TYR A 1 181 ? 9.233 -0.856 5.461 1.00 91.19 181 TYR A CA 1
ATOM 1431 C C . TYR A 1 181 ? 10.155 -0.404 6.594 1.00 91.19 181 TYR A C 1
ATOM 1433 O O . TYR A 1 181 ? 9.695 -0.299 7.724 1.00 91.19 181 TYR A O 1
ATOM 1441 N N . SER A 1 182 ? 11.420 -0.057 6.336 1.00 91.94 182 SER A N 1
ATOM 1442 C CA . SER A 1 182 ? 12.293 0.490 7.382 1.00 91.94 182 SER A CA 1
ATOM 1443 C C . SER A 1 182 ? 11.752 1.803 7.942 1.00 91.94 182 SER A C 1
ATOM 1445 O O . SER A 1 182 ? 11.849 2.038 9.142 1.00 91.94 182 SER A O 1
ATOM 1447 N N . HIS A 1 183 ? 11.158 2.644 7.089 1.00 88.81 183 HIS A N 1
ATOM 1448 C CA . HIS A 1 183 ? 10.523 3.879 7.538 1.00 88.81 183 HIS A CA 1
ATOM 1449 C C . HIS A 1 183 ? 9.259 3.584 8.349 1.00 88.81 183 HIS A C 1
ATOM 1451 O O . HIS A 1 183 ? 9.140 4.089 9.459 1.00 88.81 183 HIS A O 1
ATOM 1457 N N . LEU A 1 184 ? 8.388 2.693 7.855 1.00 89.75 184 LEU A N 1
ATOM 1458 C CA . LEU A 1 184 ? 7.204 2.250 8.596 1.00 89.75 184 LEU A CA 1
ATOM 1459 C C . LEU A 1 184 ? 7.555 1.745 9.999 1.00 89.75 184 LEU A C 1
ATOM 1461 O O . LEU A 1 184 ? 6.920 2.139 10.966 1.00 89.75 184 LEU A O 1
ATOM 1465 N N . PHE A 1 185 ? 8.574 0.893 10.132 1.00 92.19 185 PHE A N 1
ATOM 1466 C CA . PHE A 1 185 ? 8.970 0.352 11.435 1.00 92.19 185 PHE A CA 1
ATOM 1467 C C . PHE A 1 185 ? 9.560 1.440 12.341 1.00 92.19 185 PHE A C 1
ATOM 1469 O O . PHE A 1 185 ? 9.355 1.391 13.554 1.00 92.19 185 PHE A O 1
ATOM 1476 N N . ALA A 1 186 ? 10.269 2.418 11.771 1.00 91.62 186 ALA A N 1
ATOM 1477 C CA . ALA A 1 186 ? 10.841 3.533 12.520 1.00 91.62 186 ALA A CA 1
ATOM 1478 C C . ALA A 1 186 ? 9.775 4.493 13.071 1.00 91.62 186 ALA A C 1
ATOM 1480 O O . ALA A 1 186 ? 9.990 5.075 14.131 1.00 91.62 186 ALA A O 1
ATOM 1481 N N . THR A 1 187 ? 8.639 4.637 12.386 1.00 91.69 187 THR A N 1
ATOM 1482 C CA . THR A 1 187 ? 7.574 5.592 12.742 1.00 91.69 187 THR A CA 1
ATOM 1483 C C . THR A 1 187 ? 6.293 4.916 13.238 1.00 91.69 187 THR A C 1
ATOM 1485 O O . THR A 1 187 ? 5.281 5.578 13.462 1.00 91.69 187 THR A O 1
ATOM 1488 N N . LEU A 1 188 ? 6.326 3.594 13.443 1.00 91.69 188 LEU A N 1
ATOM 1489 C CA . LEU A 1 188 ? 5.181 2.810 13.897 1.00 91.69 188 LEU A CA 1
ATOM 1490 C C . LEU A 1 188 ? 4.727 3.266 15.289 1.00 91.69 188 LEU A C 1
ATOM 1492 O O . LEU A 1 188 ? 5.453 3.110 16.276 1.00 91.69 188 LEU A O 1
ATOM 1496 N N . THR A 1 189 ? 3.495 3.762 15.375 1.00 88.75 189 THR A N 1
ATOM 1497 C CA . THR A 1 189 ? 2.834 4.031 16.652 1.00 88.75 189 THR A CA 1
ATOM 1498 C C . THR A 1 189 ? 2.575 2.704 17.374 1.00 88.75 189 THR A C 1
ATOM 1500 O O . THR A 1 189 ? 2.176 1.734 16.725 1.00 88.75 189 THR A O 1
ATOM 1503 N N . PRO A 1 190 ? 2.784 2.622 18.700 1.00 85.94 190 PRO A N 1
ATOM 1504 C CA . PRO A 1 190 ? 2.469 1.421 19.462 1.00 85.94 190 PRO A CA 1
ATOM 1505 C C . PRO A 1 190 ? 1.002 0.990 19.326 1.00 85.94 190 PRO A C 1
ATOM 1507 O O . PRO A 1 190 ? 0.092 1.819 19.333 1.00 85.94 190 PRO A O 1
ATOM 1510 N N . GLY A 1 191 ? 0.789 -0.325 19.266 1.00 86.81 191 GLY A N 1
ATOM 1511 C CA . GLY A 1 191 ? -0.533 -0.941 19.165 1.00 86.81 191 GLY A CA 1
ATOM 1512 C C . GLY A 1 191 ? -1.022 -1.146 17.730 1.00 86.81 191 GLY A C 1
ATOM 1513 O O . GLY A 1 191 ? -0.356 -0.807 16.751 1.00 86.81 191 GLY A O 1
ATOM 1514 N N . ARG A 1 192 ? -2.221 -1.721 17.619 1.00 90.62 192 ARG A N 1
ATOM 1515 C CA . ARG A 1 192 ? -2.938 -1.926 16.356 1.00 90.62 192 ARG A CA 1
ATOM 1516 C C . ARG A 1 192 ? -4.435 -1.749 16.566 1.00 90.62 192 ARG A C 1
ATOM 1518 O O . ARG A 1 192 ? -4.955 -2.099 17.622 1.00 90.62 192 ARG A O 1
ATOM 1525 N N . GLY A 1 193 ? -5.123 -1.256 15.547 1.00 90.38 193 GLY A N 1
ATOM 1526 C CA . GLY A 1 193 ? -6.578 -1.243 15.504 1.00 90.38 193 GLY A CA 1
ATOM 1527 C C . GLY A 1 193 ? -7.117 -2.499 14.826 1.00 90.38 193 GLY A C 1
ATOM 1528 O O . GLY A 1 193 ? -6.491 -3.026 13.905 1.00 90.38 193 GLY A O 1
ATOM 1529 N N . ARG A 1 194 ? -8.293 -2.973 15.236 1.00 91.38 194 ARG A N 1
ATOM 1530 C CA . ARG A 1 194 ? -8.985 -4.096 14.595 1.00 91.38 194 ARG A CA 1
ATOM 1531 C C . ARG A 1 194 ? -9.928 -3.599 13.506 1.00 91.38 194 ARG A C 1
ATOM 1533 O O . ARG A 1 194 ? -10.827 -2.809 13.785 1.00 91.38 194 ARG A O 1
ATOM 1540 N N . ILE A 1 195 ? -9.750 -4.086 12.282 1.00 86.81 195 ILE A N 1
ATOM 1541 C CA . ILE A 1 195 ? -10.643 -3.803 11.153 1.00 86.81 195 ILE A CA 1
ATOM 1542 C C . ILE A 1 195 ? -11.911 -4.649 11.310 1.00 86.81 195 ILE A C 1
ATOM 1544 O O . ILE A 1 195 ? -11.843 -5.860 11.531 1.00 86.81 195 ILE A O 1
ATOM 1548 N N . THR A 1 196 ? -13.066 -3.997 11.209 1.00 83.75 196 THR A N 1
ATOM 1549 C CA . THR A 1 196 ? -14.399 -4.621 11.223 1.00 83.75 196 THR A CA 1
ATOM 1550 C C . THR A 1 196 ? -15.228 -4.052 10.074 1.00 83.75 196 THR A C 1
ATOM 1552 O O . THR A 1 196 ? -14.831 -3.049 9.476 1.00 83.75 196 THR A O 1
ATOM 1555 N N . ALA A 1 197 ? -16.362 -4.676 9.751 1.00 76.81 197 ALA A N 1
ATOM 1556 C CA . ALA A 1 197 ? -17.244 -4.178 8.695 1.00 76.81 197 ALA A CA 1
ATOM 1557 C C . ALA A 1 197 ? -17.791 -2.780 9.038 1.00 76.81 197 ALA A C 1
ATOM 1559 O O . ALA A 1 197 ? -17.883 -1.913 8.173 1.00 76.81 197 ALA A O 1
ATOM 1560 N N . GLU A 1 198 ? -18.083 -2.545 10.318 1.00 77.94 198 GLU A N 1
ATOM 1561 C CA . GLU A 1 198 ? -18.600 -1.283 10.845 1.00 77.94 198 GLU A CA 1
ATOM 1562 C C . GLU A 1 198 ? -17.498 -0.224 10.987 1.00 77.94 198 GLU A C 1
ATOM 1564 O O . GLU A 1 198 ? -17.755 0.973 10.871 1.00 77.94 198 GLU A O 1
ATOM 1569 N N . HIS A 1 199 ? -16.254 -0.659 11.216 1.00 80.25 199 HIS A N 1
ATOM 1570 C CA . HIS A 1 199 ? -15.093 0.216 11.386 1.00 80.25 199 HIS A CA 1
ATOM 1571 C C . HIS A 1 199 ? -13.977 -0.176 10.412 1.00 80.25 199 HIS A C 1
ATOM 1573 O O . HIS A 1 199 ? -12.958 -0.760 10.808 1.00 80.25 199 HIS A O 1
ATOM 1579 N N . PRO A 1 200 ? -14.133 0.184 9.127 1.00 72.88 200 PRO A N 1
ATOM 1580 C CA . PRO A 1 200 ? -13.189 -0.175 8.072 1.00 72.88 200 PRO A CA 1
ATOM 1581 C C . PRO A 1 200 ? -11.806 0.477 8.253 1.00 72.88 200 PRO A C 1
ATOM 1583 O O . PRO A 1 200 ? -10.800 -0.020 7.758 1.00 72.88 200 PRO A O 1
ATOM 1586 N N . LEU A 1 201 ? -11.729 1.574 9.012 1.00 77.12 201 LEU A N 1
ATOM 1587 C CA . LEU A 1 201 ? -10.472 2.247 9.367 1.00 77.12 201 LEU A CA 1
ATOM 1588 C C . LEU A 1 201 ? -9.871 1.771 10.701 1.00 77.12 201 LEU A C 1
ATOM 1590 O O . LEU A 1 201 ? -8.883 2.348 11.162 1.00 77.12 201 LEU A O 1
ATOM 1594 N N . GLY A 1 202 ? -10.458 0.724 11.283 1.00 81.38 202 GLY A N 1
ATOM 1595 C CA . GLY A 1 202 ? -10.055 0.071 12.520 1.00 81.38 202 GLY A CA 1
ATOM 1596 C C . GLY A 1 202 ? -10.576 0.726 13.799 1.00 81.38 202 GLY A C 1
ATOM 1597 O O . GLY A 1 202 ? -10.629 1.950 13.912 1.00 81.38 202 GLY A O 1
ATOM 1598 N N . VAL A 1 203 ? -10.915 -0.113 14.779 1.00 82.88 203 VAL A N 1
ATOM 1599 C CA . VAL A 1 203 ? -11.189 0.274 16.173 1.00 82.88 203 VAL A CA 1
ATOM 1600 C C . VAL A 1 203 ? -9.916 0.097 16.987 1.00 82.88 203 VAL A C 1
ATOM 1602 O O . VAL A 1 203 ? -9.292 -0.959 16.907 1.00 82.88 203 VAL A O 1
ATOM 1605 N N . TRP A 1 204 ? -9.533 1.108 17.759 1.00 80.62 204 TRP A N 1
ATOM 1606 C CA . TRP A 1 204 ? -8.379 1.059 18.657 1.00 80.62 204 TRP A CA 1
ATOM 1607 C C . TRP A 1 204 ? -8.872 0.898 20.094 1.00 80.62 204 TRP A C 1
ATOM 1609 O O . TRP A 1 204 ? -9.722 1.672 20.524 1.00 80.62 204 TRP A O 1
ATOM 1619 N N . ASP A 1 205 ? -8.345 -0.085 20.829 1.00 67.56 205 ASP A N 1
ATOM 1620 C CA . ASP A 1 205 ? -8.716 -0.304 22.239 1.00 67.56 205 ASP A CA 1
ATOM 1621 C C . ASP A 1 205 ? -8.197 0.821 23.157 1.00 67.56 205 ASP A C 1
ATOM 1623 O O . ASP A 1 205 ? -8.760 1.095 24.214 1.00 67.56 205 ASP A O 1
ATOM 1627 N N . THR A 1 206 ? -7.144 1.515 22.727 1.00 57.50 206 THR A N 1
ATOM 1628 C CA . THR A 1 206 ? -6.577 2.698 23.375 1.00 57.50 206 THR A CA 1
ATOM 1629 C C . THR A 1 206 ? -6.342 3.765 22.318 1.00 57.50 206 THR A C 1
ATOM 1631 O O . THR A 1 206 ? -5.641 3.519 21.336 1.00 57.50 206 THR A O 1
ATOM 1634 N N . ASP A 1 207 ? -6.923 4.954 22.499 1.00 50.97 207 ASP A N 1
ATOM 1635 C CA . ASP A 1 207 ? -6.597 6.102 21.655 1.00 50.97 207 ASP A CA 1
ATOM 1636 C C . ASP A 1 207 ? -5.144 6.516 21.963 1.00 50.97 207 ASP A C 1
ATOM 1638 O O . ASP A 1 207 ? -4.871 6.966 23.080 1.00 50.97 207 ASP A O 1
ATOM 1642 N N . PRO A 1 208 ? -4.180 6.367 21.033 1.00 51.06 208 PRO A N 1
ATOM 1643 C CA . PRO A 1 208 ? -2.765 6.617 21.323 1.00 51.06 208 PRO A CA 1
ATOM 1644 C C . PRO A 1 208 ? -2.460 8.091 21.645 1.00 51.06 208 PRO A C 1
ATOM 1646 O O . PRO A 1 208 ? -1.325 8.421 21.980 1.00 51.06 208 PRO A O 1
ATOM 1649 N N . GLY A 1 209 ? -3.448 8.985 21.498 1.00 49.06 209 GLY A N 1
ATOM 1650 C CA . GLY A 1 209 ? -3.346 10.413 21.797 1.00 49.06 209 GLY A CA 1
ATOM 1651 C C . GLY A 1 209 ? -3.937 10.845 23.141 1.00 49.06 209 GLY A C 1
ATOM 1652 O O . GLY A 1 209 ? -3.800 12.016 23.496 1.00 49.06 209 GLY A O 1
ATOM 1653 N N . GLN A 1 210 ? -4.591 9.955 23.893 1.00 42.34 210 GLN A N 1
ATOM 1654 C CA . GLN A 1 210 ? -5.217 10.329 25.159 1.00 42.34 210 GLN A CA 1
ATOM 1655 C C . GLN A 1 210 ? -4.246 10.057 26.309 1.00 42.34 210 GLN A C 1
ATOM 1657 O O . GLN A 1 210 ? -3.967 8.910 26.655 1.00 42.34 210 GLN A O 1
ATOM 1662 N N . ALA A 1 211 ? -3.686 11.134 26.872 1.00 42.31 211 ALA A N 1
ATOM 1663 C CA . ALA A 1 211 ? -2.851 11.054 28.065 1.00 42.31 211 ALA A CA 1
ATOM 1664 C C . ALA A 1 211 ? -3.586 10.254 29.159 1.00 42.31 211 ALA A C 1
ATOM 1666 O O . ALA A 1 211 ? -4.804 10.415 29.304 1.00 42.31 211 ALA A O 1
ATOM 1667 N N . PRO A 1 212 ? -2.879 9.392 29.914 1.00 47.56 212 PRO A N 1
ATOM 1668 C CA . PRO A 1 212 ? -3.503 8.616 30.974 1.00 47.56 212 PRO A CA 1
ATOM 1669 C C . PRO A 1 212 ? -4.223 9.563 31.945 1.00 47.56 212 PRO A C 1
ATOM 1671 O O . PRO A 1 212 ? -3.680 10.628 32.259 1.00 47.56 212 PRO A O 1
ATOM 1674 N N . PRO A 1 213 ? -5.439 9.218 32.406 1.00 46.03 213 PRO A N 1
ATOM 1675 C CA . PRO A 1 213 ? -6.168 10.056 33.343 1.00 46.03 213 PRO A CA 1
ATOM 1676 C C . PRO A 1 213 ? -5.317 10.257 34.597 1.00 46.03 213 PRO A C 1
ATOM 1678 O O . PRO A 1 213 ? -4.847 9.294 35.205 1.00 46.03 213 PRO A O 1
ATOM 1681 N N . THR A 1 214 ? -5.095 11.519 34.962 1.00 53.19 214 THR A N 1
ATOM 1682 C CA . THR A 1 214 ? -4.408 11.880 36.201 1.00 53.19 214 THR A CA 1
ATOM 1683 C C . THR A 1 214 ? -5.174 11.255 37.372 1.00 53.19 214 THR A C 1
ATOM 1685 O O . THR A 1 214 ? -6.396 11.425 37.435 1.00 53.19 214 THR A O 1
ATOM 1688 N N . PRO A 1 215 ? -4.515 10.515 38.281 1.00 50.41 215 PRO A N 1
ATOM 1689 C CA . PRO A 1 215 ? -5.200 9.951 39.436 1.00 50.41 215 PRO A CA 1
ATOM 1690 C C . PRO A 1 215 ? -5.788 11.078 40.304 1.00 50.41 215 PRO A C 1
ATOM 1692 O O . PRO A 1 215 ? -5.169 12.142 40.404 1.00 50.41 215 PRO A O 1
ATOM 1695 N N . PRO A 1 216 ? -6.971 10.876 40.913 1.00 57.47 216 PRO A N 1
ATOM 1696 C CA . PRO A 1 216 ? -7.538 11.850 41.836 1.00 57.47 216 PRO A CA 1
ATOM 1697 C C . PRO A 1 216 ? -6.638 11.985 43.072 1.00 57.47 216 PRO A C 1
ATOM 1699 O O . PRO A 1 216 ? -6.194 10.978 43.627 1.00 57.47 216 PRO A O 1
ATOM 1702 N N . THR A 1 217 ? -6.367 13.235 43.452 1.00 65.19 217 THR A N 1
ATOM 1703 C CA . THR A 1 217 ? -5.657 13.629 44.679 1.00 65.19 217 THR A CA 1
ATOM 1704 C C . THR A 1 217 ? -6.487 13.345 45.923 1.00 65.19 217 THR A C 1
ATOM 1706 O O . THR A 1 217 ? -7.716 13.578 45.867 1.00 65.19 217 THR A O 1
#

Sequence (217 aa):
MTRPQGPDHPGSAPAGRPSPKIVFFCRTCRRALTPHLHKGRLAYRHAVELRGGTVDHRALPVPVAEIDDPVFECDFCSAPDTRWVYRADDQLTHLRQVTTRVLDAGDYRDRHHAARARRTDTEPALTAAWGERWAACEPCAVLIEDRDLYGLIGRVVTGLPTRHIRGRRLVRVRGELHGIYSHLFATLTPGRGRITAEHPLGVWDTDPGQAPPTPPT

Foldseek 3Di:
DDDDDDDDDDDDDPDDDQDAPQQWAAQPPLETWFWWDDPNDTDTDDPCVVLVHDDPDDGDTDGPVPDQQHQYAFPQQRHRAWWWKWFFPWDWAFDKDFPDFAFDPVQCVVPVPPTDGPDTDTDTTGGRTPGGIGTHHPVLVVCLVVVPLPVSLVNNLVSRPPVQCDDPSVVVSSVVSSVVVVRRSVGIQPDIFTDDSVRNSGDGPDDSPDDDPDD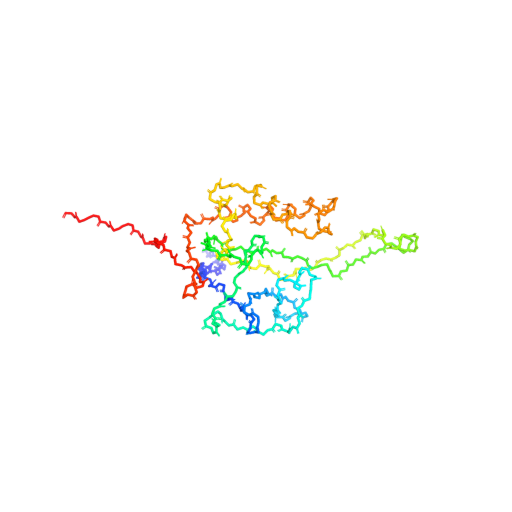DD